Protein AF-A0A536XIM4-F1 (afdb_monomer_lite)

Secondary structure (DSSP, 8-state):
-HHHHHHHHHT--SPPPHHHHHHHHHHHHHHHHHHHHHHHHHHHHHHHHHTT-S----HHHHHHHHHHHHHHHHHHHHHHHHHSSSS---HHHHHHHHHHHHHHHHHHHHHHHHHHHH-HHHHHHHGGGGHHHHHHHHHHHHHHHHHHHHHHHHHHHHHHS--------TTHHHHHHHHHHHHHHHHTTSTT-EEEHHHHHHHHT--HHHHHHHHHHHHHTTSEEEE--SSSPEEEE-S-TTT-BSHHHHHHHT----TTTHHHHHHTTTTT-BHHHHH--

Sequence (281 aa):
TIDRTLNAIWRVRTPRPIAQRVLVYWAAVTLGPLLLGLSLSITSYAISASQGLVGSMPGGVSFLLDTLEFALLATGMAGLFHYVPNTHVRWRHALAGGLFVAVGFEVAKRVLGWYLRQVPTYAVVYGAFATVPIFLVWIYFGWVIVLLGAVIAAYAPSLQMRVVRRPDVPGSRFQLAIAILRALANARTRAGHGLSVEDVSQQLRTDPLQVEPILDALVAIDWVGRLDESGSARHVLLCDPASTKARPMLSLLLIDPTPASAIFWRRARFDEMTLREMIEE

pLDDT: mean 74.96, std 15.11, range [37.97, 94.62]

Foldseek 3Di:
DVVVVLCVLVVDPDDDDPVLVVVVVVCCVPVLVVVVVVVVVVVVVVVCVVVVNDPDDDVVVVVVVLVVVLVCQLVVQLCCLQPSDPDHQDSVLSSQLSNQLSVQLVVLVVVLVVVCVVPVPVCVVCPPNVVVVSSVVSVVSSVVSSSVSSSSSSCVLVVVLQADAPPPDACPLVVLLLLQLLVLVVCCPPPVQWAFLSRSCNVVSHHSVSSVVSLVLCVVVVQWDWDDDPHGITIHGPDDQVPAQCVSSCCVRHNNCDPVCVVVCVVVVSRVDTSCNSNPD

Radius of gyration: 27.78 Å; chains: 1; bounding box: 78×36×75 Å

Structure (mmCIF, N/CA/C/O backbone):
data_AF-A0A536XIM4-F1
#
_entry.id   AF-A0A536XIM4-F1
#
loop_
_atom_site.group_PDB
_atom_site.id
_atom_site.type_symbol
_atom_site.label_atom_id
_atom_site.label_alt_id
_atom_site.label_comp_id
_atom_site.label_asym_id
_atom_site.label_entity_id
_atom_site.label_seq_id
_atom_site.pdbx_PDB_ins_code
_atom_site.Cartn_x
_atom_site.Cartn_y
_atom_site.Cartn_z
_atom_site.occupancy
_atom_site.B_iso_or_equiv
_atom_site.auth_seq_id
_atom_site.auth_comp_id
_atom_site.auth_asym_id
_atom_site.auth_atom_id
_atom_site.pdbx_PDB_model_num
ATOM 1 N N . THR A 1 1 ? -1.415 16.916 -11.255 1.00 52.44 1 THR A N 1
ATOM 2 C CA . THR A 1 1 ? -2.399 15.970 -11.840 1.00 52.44 1 THR A CA 1
ATOM 3 C C . THR A 1 1 ? -1.931 14.519 -11.774 1.00 52.44 1 THR A C 1
ATOM 5 O O . THR A 1 1 ? -2.720 13.682 -11.367 1.00 52.44 1 THR A O 1
ATOM 8 N N . ILE A 1 2 ? -0.648 14.221 -12.020 1.00 45.25 2 ILE A N 1
ATOM 9 C CA . ILE A 1 2 ? -0.038 12.880 -11.845 1.00 45.25 2 ILE A CA 1
ATOM 10 C C . ILE A 1 2 ? -0.064 12.384 -10.382 1.00 45.25 2 ILE A C 1
ATOM 12 O O . ILE A 1 2 ? -0.347 11.215 -10.133 1.00 45.25 2 ILE A O 1
ATOM 16 N N . ASP A 1 3 ? 0.117 13.282 -9.404 1.00 37.97 3 ASP A N 1
ATOM 17 C CA . ASP A 1 3 ? 0.001 12.961 -7.969 1.00 37.97 3 ASP A CA 1
ATOM 18 C C . ASP A 1 3 ? -1.361 12.366 -7.574 1.00 37.97 3 ASP A C 1
ATOM 20 O O . ASP A 1 3 ? -1.423 11.505 -6.701 1.00 37.97 3 ASP A O 1
ATOM 24 N N . ARG A 1 4 ? -2.461 12.797 -8.212 1.00 44.50 4 ARG A N 1
ATOM 25 C CA . ARG A 1 4 ? -3.802 12.258 -7.927 1.00 44.50 4 ARG A CA 1
ATOM 26 C C . ARG A 1 4 ? -3.956 10.840 -8.461 1.00 44.50 4 ARG A C 1
ATOM 28 O O . ARG A 1 4 ? -4.526 10.011 -7.766 1.00 44.50 4 ARG A O 1
ATOM 35 N N . THR A 1 5 ? -3.419 10.553 -9.645 1.00 49.25 5 THR A N 1
ATOM 36 C CA . THR A 1 5 ? -3.459 9.211 -10.239 1.00 49.25 5 THR A CA 1
ATOM 37 C C . THR A 1 5 ? -2.612 8.235 -9.426 1.00 49.25 5 THR A C 1
ATOM 39 O O . THR A 1 5 ? -3.069 7.147 -9.103 1.00 49.25 5 THR A O 1
ATOM 42 N N . LEU A 1 6 ? -1.423 8.658 -8.990 1.00 45.22 6 LEU A N 1
ATOM 43 C CA . LEU A 1 6 ? -0.558 7.872 -8.107 1.00 45.22 6 LEU A CA 1
ATOM 44 C C . LEU A 1 6 ? -1.175 7.641 -6.721 1.00 45.22 6 LEU A C 1
ATOM 46 O O . LEU A 1 6 ? -1.144 6.518 -6.227 1.00 45.22 6 LEU A O 1
ATOM 50 N N . ASN A 1 7 ? -1.786 8.664 -6.114 1.00 43.38 7 ASN A N 1
ATOM 51 C CA . ASN A 1 7 ? -2.484 8.512 -4.833 1.00 43.38 7 ASN A CA 1
ATOM 52 C C . ASN A 1 7 ? -3.755 7.655 -4.954 1.00 43.38 7 ASN A C 1
ATOM 54 O O . ASN A 1 7 ? -4.086 6.936 -4.018 1.00 43.38 7 ASN A O 1
ATOM 58 N N . ALA A 1 8 ? -4.444 7.682 -6.098 1.00 51.47 8 ALA A N 1
ATOM 59 C CA . ALA A 1 8 ? -5.590 6.815 -6.368 1.00 51.47 8 ALA A CA 1
ATOM 60 C C . ALA A 1 8 ? -5.177 5.346 -6.566 1.00 51.47 8 ALA A C 1
ATOM 62 O O . ALA A 1 8 ? -5.865 4.456 -6.075 1.00 51.47 8 ALA A O 1
ATOM 63 N N . ILE A 1 9 ? -4.038 5.095 -7.225 1.00 53.25 9 ILE A N 1
ATOM 64 C CA . ILE A 1 9 ? -3.462 3.749 -7.391 1.00 53.25 9 ILE A CA 1
ATOM 65 C C . ILE A 1 9 ? -3.038 3.159 -6.036 1.00 53.25 9 ILE A C 1
ATOM 67 O O . ILE A 1 9 ? -3.195 1.959 -5.822 1.00 53.25 9 ILE A O 1
ATOM 71 N N . TRP A 1 10 ? -2.543 4.005 -5.126 1.00 49.56 10 TRP A N 1
ATOM 72 C CA . TRP A 1 10 ? -2.018 3.606 -3.814 1.00 49.56 10 TRP A CA 1
ATOM 73 C C . TRP A 1 10 ? -3.018 3.736 -2.650 1.00 49.56 10 TRP A C 1
ATOM 75 O O . TRP A 1 10 ? -2.701 3.314 -1.547 1.00 49.56 10 TRP A O 1
ATOM 85 N N . ARG A 1 11 ? -4.217 4.298 -2.870 1.00 49.41 11 ARG A N 1
ATOM 86 C CA . ARG A 1 11 ? -5.312 4.423 -1.877 1.00 49.41 11 ARG A CA 1
ATOM 87 C C . ARG A 1 11 ? -4.912 4.991 -0.494 1.00 49.41 11 ARG A C 1
ATOM 89 O O . ARG A 1 11 ? -5.553 4.674 0.500 1.00 49.41 11 ARG A O 1
ATOM 96 N N . VAL A 1 12 ? -3.927 5.890 -0.409 1.00 43.06 12 VAL A N 1
ATOM 97 C CA . VAL A 1 12 ? -3.495 6.490 0.876 1.00 43.06 12 VAL A CA 1
ATOM 98 C C . VAL A 1 12 ? -4.267 7.785 1.183 1.00 43.06 12 VAL A C 1
ATOM 100 O O . VAL A 1 12 ? -4.363 8.670 0.331 1.00 43.06 12 VAL A O 1
ATOM 103 N N . ARG A 1 13 ? -4.802 7.907 2.411 1.00 43.22 13 ARG A N 1
ATOM 104 C CA . ARG A 1 13 ? -5.554 9.077 2.923 1.00 43.22 13 ARG A CA 1
ATOM 105 C C . ARG A 1 13 ? -4.713 10.128 3.672 1.00 43.22 13 ARG A C 1
ATOM 107 O O . ARG A 1 13 ? -5.266 11.153 4.057 1.00 43.22 13 ARG A O 1
ATOM 114 N N . THR A 1 14 ? -3.402 9.950 3.836 1.00 41.09 14 THR A N 1
ATOM 115 C CA . THR A 1 14 ? -2.519 10.920 4.520 1.00 41.09 14 THR A CA 1
ATOM 116 C C . THR A 1 14 ? -1.503 11.587 3.569 1.00 41.09 14 THR A C 1
ATOM 118 O O . THR A 1 14 ? -0.982 10.927 2.664 1.00 41.09 14 THR A O 1
ATOM 121 N N . PRO A 1 15 ? -1.215 12.904 3.705 1.00 38.94 15 PRO A N 1
ATOM 122 C CA . PRO A 1 15 ? -0.300 13.624 2.813 1.00 38.94 15 PRO A CA 1
ATOM 123 C C . PRO A 1 15 ? 1.168 13.237 3.063 1.00 38.94 15 PRO A C 1
ATOM 125 O O . PRO A 1 15 ? 1.581 13.023 4.198 1.00 38.94 15 PRO A O 1
ATOM 128 N N . ARG A 1 16 ? 1.964 13.168 1.989 1.00 48.25 16 ARG A N 1
ATOM 129 C CA . ARG A 1 16 ? 3.359 12.682 1.984 1.00 48.25 16 ARG A CA 1
ATOM 130 C C . ARG A 1 16 ? 4.358 13.642 2.666 1.00 48.25 16 ARG A C 1
ATOM 132 O O . ARG A 1 16 ? 4.223 14.852 2.477 1.00 48.25 16 ARG A O 1
ATOM 139 N N . PRO A 1 17 ? 5.439 13.142 3.305 1.00 44.94 17 PRO A N 1
ATOM 140 C CA . PRO A 1 17 ? 6.598 13.955 3.673 1.00 44.94 17 PRO A CA 1
ATOM 141 C C . PRO A 1 17 ? 7.433 14.338 2.435 1.00 44.94 17 PRO A C 1
ATOM 143 O O . PRO A 1 17 ? 7.696 13.532 1.540 1.00 44.94 17 PRO A O 1
ATOM 146 N N . ILE A 1 18 ? 7.861 15.601 2.390 1.00 46.06 18 ILE A N 1
ATOM 147 C CA . ILE A 1 18 ? 8.492 16.279 1.241 1.00 46.06 18 ILE A CA 1
ATOM 148 C C . ILE A 1 18 ? 9.755 15.552 0.736 1.00 46.06 18 ILE A C 1
ATOM 150 O O . ILE A 1 18 ? 9.996 15.512 -0.471 1.00 46.06 18 ILE A O 1
ATOM 154 N N . ALA A 1 19 ? 10.502 14.893 1.628 1.00 42.00 19 ALA A N 1
ATOM 155 C CA . ALA A 1 19 ? 11.730 14.157 1.311 1.00 42.00 19 ALA A CA 1
ATOM 156 C C . ALA A 1 19 ? 11.540 13.066 0.235 1.00 42.00 19 ALA A C 1
ATOM 158 O O . ALA A 1 19 ? 12.419 12.845 -0.593 1.00 42.00 19 ALA A O 1
ATOM 159 N N . GLN A 1 20 ? 10.365 12.433 0.186 1.00 49.78 20 GLN A N 1
ATOM 160 C CA . GLN A 1 20 ? 10.054 11.338 -0.739 1.00 49.78 20 GLN A CA 1
ATOM 161 C C . GLN A 1 20 ? 9.779 11.841 -2.169 1.00 49.78 20 GLN A C 1
ATOM 163 O O . GLN A 1 20 ? 10.166 11.209 -3.150 1.00 49.78 20 GLN A O 1
ATOM 168 N N . ARG A 1 21 ? 9.145 13.018 -2.297 1.00 55.81 21 ARG A N 1
ATOM 169 C CA . ARG A 1 21 ? 9.006 13.724 -3.584 1.00 55.81 21 ARG A CA 1
ATOM 170 C C . ARG A 1 21 ? 10.355 14.228 -4.075 1.00 55.81 21 ARG A C 1
ATOM 172 O O . ARG A 1 21 ? 10.633 14.117 -5.265 1.00 55.81 21 ARG A O 1
ATOM 179 N N . VAL A 1 22 ? 11.178 14.735 -3.155 1.00 51.97 22 VAL A N 1
ATOM 180 C CA . VAL A 1 22 ? 12.536 15.191 -3.455 1.00 51.97 22 VAL A CA 1
ATOM 181 C C . VAL A 1 22 ? 13.374 14.037 -3.977 1.00 51.97 22 VAL A C 1
ATOM 183 O O . VAL A 1 22 ? 13.979 14.228 -5.014 1.00 51.97 22 VAL A O 1
ATOM 186 N N . LEU A 1 23 ? 13.343 12.843 -3.376 1.00 58.72 23 LEU A N 1
ATOM 187 C CA . LEU A 1 23 ? 14.153 11.700 -3.820 1.00 58.72 23 LEU A CA 1
ATOM 188 C C . LEU A 1 23 ? 13.803 11.218 -5.239 1.00 58.72 23 LEU A C 1
ATOM 190 O O . LEU A 1 23 ? 14.699 10.925 -6.023 1.00 58.72 23 LEU A O 1
ATOM 194 N N . VAL A 1 24 ? 12.514 11.182 -5.597 1.00 57.06 24 VAL A N 1
ATOM 195 C CA . VAL A 1 24 ? 12.064 10.821 -6.956 1.00 57.06 24 VAL A CA 1
ATOM 196 C C . VAL A 1 24 ? 12.471 11.893 -7.971 1.00 57.06 24 VAL A C 1
ATOM 198 O O . VAL A 1 24 ? 12.946 11.561 -9.056 1.00 57.06 24 VAL A O 1
ATOM 201 N N . TYR A 1 25 ? 12.345 13.174 -7.610 1.00 57.53 25 TYR A N 1
ATOM 202 C CA . TYR A 1 25 ? 12.838 14.279 -8.438 1.00 57.53 25 TYR A CA 1
ATOM 203 C C . TYR A 1 25 ? 14.368 14.290 -8.538 1.00 57.53 25 TYR A C 1
ATOM 205 O O . TYR A 1 25 ? 14.910 14.559 -9.603 1.00 57.53 25 TYR A O 1
ATOM 213 N N . TRP A 1 26 ? 15.072 13.950 -7.461 1.00 54.72 26 TRP A N 1
ATOM 214 C CA . TRP A 1 26 ? 16.528 13.867 -7.413 1.00 54.72 26 TRP A CA 1
ATOM 215 C C . TRP A 1 26 ? 17.039 12.719 -8.267 1.00 54.72 26 TRP A C 1
ATOM 217 O O . TRP A 1 26 ? 17.957 12.921 -9.051 1.00 54.72 26 TRP A O 1
ATOM 227 N N . ALA A 1 27 ? 16.414 11.544 -8.179 1.00 61.59 27 ALA A N 1
ATOM 228 C CA . ALA A 1 27 ? 16.695 10.419 -9.058 1.00 61.59 27 ALA A CA 1
ATOM 229 C C . ALA A 1 27 ? 16.442 10.807 -10.521 1.00 61.59 27 ALA A C 1
ATOM 231 O O . ALA A 1 27 ? 17.299 10.577 -11.360 1.00 61.59 27 ALA A O 1
ATOM 232 N N . ALA A 1 28 ? 15.340 11.489 -10.839 1.00 59.28 28 ALA A N 1
ATOM 233 C CA . ALA A 1 28 ? 15.077 11.962 -12.200 1.00 59.28 28 ALA A CA 1
ATOM 234 C C . ALA A 1 28 ? 16.162 12.926 -12.722 1.00 59.28 28 ALA A C 1
ATOM 236 O O . ALA A 1 28 ? 16.597 12.816 -13.867 1.00 59.28 28 ALA A O 1
ATOM 237 N N . VAL A 1 29 ? 16.614 13.849 -11.869 1.00 62.81 29 VAL A N 1
ATOM 238 C CA . VAL A 1 29 ? 17.629 14.862 -12.193 1.00 62.81 29 VAL A CA 1
ATOM 239 C C . VAL A 1 29 ? 19.045 14.277 -12.241 1.00 62.81 29 VAL A C 1
ATOM 241 O O . VAL A 1 29 ? 19.876 14.800 -12.972 1.00 62.81 29 VAL A O 1
ATOM 244 N N . THR A 1 30 ? 19.331 13.191 -11.518 1.00 63.44 30 THR A N 1
ATOM 245 C CA . THR A 1 30 ? 20.675 12.584 -11.454 1.00 63.44 30 THR A CA 1
ATOM 246 C C . THR A 1 30 ? 20.812 11.349 -12.338 1.00 63.44 30 THR A C 1
ATOM 248 O O . THR A 1 30 ? 21.717 11.303 -13.167 1.00 63.44 30 THR A O 1
ATOM 251 N N . LEU A 1 31 ? 19.902 10.374 -12.249 1.00 59.19 31 LEU A N 1
ATOM 252 C CA . LEU A 1 31 ? 19.915 9.199 -13.126 1.00 59.19 31 LEU A CA 1
ATOM 253 C C . LEU A 1 31 ? 19.630 9.565 -14.581 1.00 59.19 31 LEU A C 1
ATOM 255 O O . LEU A 1 31 ? 20.170 8.909 -15.462 1.00 59.19 31 LEU A O 1
ATOM 259 N N . GLY A 1 32 ? 18.821 10.592 -14.858 1.00 63.62 32 GLY A N 1
ATOM 260 C CA . GLY A 1 32 ? 18.496 10.997 -16.229 1.00 63.62 32 GLY A CA 1
ATOM 261 C C . GLY A 1 32 ? 19.738 11.366 -17.056 1.00 63.62 32 GLY A C 1
ATOM 262 O O . GLY A 1 32 ? 19.998 10.717 -18.071 1.00 63.62 32 GLY A O 1
ATOM 263 N N . PRO A 1 33 ? 20.544 12.355 -16.625 1.00 60.72 33 PRO A N 1
ATOM 264 C CA . PRO A 1 33 ? 21.802 12.710 -17.281 1.00 60.72 33 PRO A CA 1
ATOM 265 C C . PRO A 1 33 ? 22.847 11.592 -17.247 1.00 60.72 33 PRO A C 1
ATOM 267 O O . PRO A 1 33 ? 23.608 11.443 -18.198 1.00 60.72 33 PRO A O 1
ATOM 270 N N . LEU A 1 34 ? 22.881 10.790 -16.181 1.00 64.06 34 LEU A N 1
ATOM 271 C CA . LEU A 1 34 ? 23.876 9.730 -16.013 1.00 64.06 34 LEU A CA 1
ATOM 272 C C . LEU A 1 34 ? 23.597 8.538 -16.942 1.00 64.06 34 LEU A C 1
ATOM 274 O O . LEU A 1 34 ? 24.512 8.048 -17.597 1.00 64.06 34 LEU A O 1
ATOM 278 N N . LEU A 1 35 ? 22.328 8.146 -17.099 1.00 60.81 35 LEU A N 1
ATOM 279 C CA . LEU A 1 35 ? 21.885 7.161 -18.092 1.00 60.81 35 LEU A CA 1
ATOM 280 C C . LEU A 1 35 ? 22.044 7.681 -19.521 1.00 60.81 35 LEU A C 1
ATOM 282 O O . LEU A 1 35 ? 22.451 6.926 -20.401 1.00 60.81 35 LEU A O 1
ATOM 286 N N . LEU A 1 36 ? 21.766 8.965 -19.760 1.00 57.31 36 LEU A N 1
ATOM 287 C CA . LEU A 1 36 ? 22.053 9.608 -21.042 1.00 57.31 36 LEU A CA 1
ATOM 288 C C . LEU A 1 36 ? 23.541 9.531 -21.380 1.00 57.31 36 LEU A C 1
ATOM 290 O O . LEU A 1 36 ? 23.888 9.075 -22.468 1.00 57.31 36 LEU A O 1
ATOM 294 N N . GLY A 1 37 ? 24.402 9.928 -20.442 1.00 67.12 37 GLY A N 1
ATOM 295 C CA . GLY A 1 37 ? 25.853 9.874 -20.585 1.00 67.12 37 GLY A CA 1
ATOM 296 C C . GLY A 1 37 ? 26.350 8.456 -20.846 1.00 67.12 37 GLY A C 1
ATOM 297 O O . GLY A 1 37 ? 27.157 8.253 -21.754 1.00 67.12 37 GLY A O 1
ATOM 298 N N . LEU A 1 38 ? 25.808 7.461 -20.135 1.00 66.31 38 LEU A N 1
ATOM 299 C CA . LEU A 1 38 ? 26.111 6.051 -20.385 1.00 66.31 38 LEU A CA 1
ATOM 300 C C . LEU A 1 38 ? 25.660 5.618 -21.783 1.00 66.31 38 LEU A C 1
ATOM 302 O O . LEU A 1 38 ? 26.440 5.021 -22.517 1.00 66.31 38 LEU A O 1
ATOM 306 N N . SER A 1 39 ? 24.431 5.954 -22.183 1.00 52.59 39 SER A N 1
ATOM 307 C CA . SER A 1 39 ? 23.886 5.559 -23.487 1.00 52.59 39 SER A CA 1
ATOM 308 C C . SER A 1 39 ? 24.670 6.173 -24.646 1.00 52.59 39 SER A C 1
ATOM 310 O O . SER A 1 39 ? 24.949 5.489 -25.630 1.00 52.59 39 SER A O 1
ATOM 312 N N . LEU A 1 40 ? 25.089 7.436 -24.513 1.00 60.53 40 LEU A N 1
ATOM 313 C CA . LEU A 1 40 ? 25.918 8.127 -25.494 1.00 60.53 40 LEU A CA 1
ATOM 314 C C . LEU A 1 40 ? 27.321 7.527 -25.532 1.00 60.53 40 LEU A C 1
ATOM 316 O O . LEU A 1 40 ? 27.861 7.340 -26.616 1.00 60.53 40 LEU A O 1
ATOM 320 N N . SER A 1 41 ? 27.881 7.156 -24.380 1.00 66.88 41 SER A N 1
ATOM 321 C CA . SER A 1 41 ? 29.186 6.490 -24.305 1.00 66.88 41 SER A CA 1
ATOM 322 C C . SER A 1 41 ? 29.148 5.112 -24.964 1.00 66.88 41 SER A C 1
ATOM 324 O O . SER A 1 41 ? 30.006 4.809 -25.786 1.00 66.88 41 SER A O 1
ATOM 326 N N . ILE A 1 42 ? 28.115 4.310 -24.688 1.00 62.91 42 ILE A N 1
ATOM 327 C CA . ILE A 1 42 ? 27.903 2.995 -25.307 1.00 62.91 42 ILE A CA 1
ATOM 328 C C . ILE A 1 42 ? 27.677 3.140 -26.813 1.00 62.91 42 ILE A C 1
ATOM 330 O O . ILE A 1 42 ? 28.263 2.401 -27.594 1.00 62.91 42 ILE A O 1
ATOM 334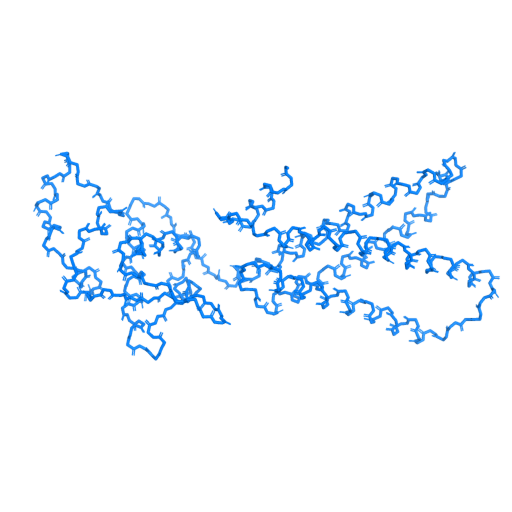 N N . THR A 1 43 ? 26.869 4.112 -27.240 1.00 58.88 43 THR A N 1
ATOM 335 C CA . THR A 1 43 ? 26.603 4.363 -28.665 1.00 58.88 43 THR A CA 1
ATOM 336 C C . THR A 1 43 ? 27.870 4.823 -29.387 1.00 58.88 43 THR A C 1
ATOM 338 O O . THR A 1 43 ? 28.185 4.316 -30.460 1.00 58.88 43 THR A O 1
ATOM 341 N N . SER A 1 44 ? 28.643 5.723 -28.778 1.00 60.81 44 SER A N 1
ATOM 342 C CA . SER A 1 44 ? 29.920 6.206 -29.313 1.00 60.81 44 SER A CA 1
ATOM 343 C C . SER A 1 44 ? 30.971 5.089 -29.382 1.00 60.81 44 SER A C 1
ATOM 345 O O . SER A 1 44 ? 31.702 4.971 -30.368 1.00 60.81 44 SER A O 1
ATOM 347 N N . TYR A 1 45 ? 30.989 4.199 -28.385 1.00 63.12 45 TYR A N 1
ATOM 348 C CA . TYR A 1 45 ? 31.841 3.011 -28.370 1.00 63.12 45 TYR A CA 1
ATOM 349 C C . TYR A 1 45 ? 31.413 1.985 -29.423 1.00 63.12 45 TYR A C 1
ATOM 351 O O . TYR A 1 45 ? 32.257 1.473 -30.147 1.00 63.12 45 TYR A O 1
ATOM 359 N N . ALA A 1 46 ? 30.114 1.725 -29.578 1.00 56.78 46 ALA A N 1
ATOM 360 C CA . ALA A 1 46 ? 29.580 0.819 -30.594 1.00 56.78 46 ALA A CA 1
ATOM 361 C C . ALA A 1 46 ? 29.877 1.311 -32.019 1.00 56.78 46 ALA A C 1
ATOM 363 O O . ALA A 1 46 ? 30.209 0.510 -32.895 1.00 56.78 46 ALA A O 1
ATOM 364 N N . ILE A 1 47 ? 29.809 2.627 -32.246 1.00 57.44 47 ILE A N 1
ATOM 365 C CA . ILE A 1 47 ? 30.203 3.257 -33.511 1.00 57.44 47 ILE A CA 1
ATOM 366 C C . ILE A 1 47 ? 31.720 3.136 -33.719 1.00 57.44 47 ILE A C 1
ATOM 368 O O . ILE A 1 47 ? 32.146 2.706 -34.788 1.00 57.44 47 ILE A O 1
ATOM 372 N N . SER A 1 48 ? 32.534 3.417 -32.696 1.00 58.53 48 SER A N 1
ATOM 373 C CA . SER A 1 48 ? 34.003 3.310 -32.775 1.00 58.53 48 SER A CA 1
ATOM 374 C C . SER A 1 48 ? 34.492 1.868 -32.970 1.00 58.53 48 SER A C 1
ATOM 376 O O . SER A 1 48 ? 35.430 1.626 -33.727 1.00 58.53 48 SER A O 1
ATOM 378 N N . ALA A 1 49 ? 33.833 0.895 -32.340 1.00 54.00 49 ALA A N 1
ATOM 379 C CA . ALA A 1 49 ? 34.096 -0.531 -32.511 1.00 54.00 49 ALA A CA 1
ATOM 380 C C . ALA A 1 49 ? 33.672 -1.019 -33.906 1.00 54.00 49 ALA A C 1
ATOM 382 O O . ALA A 1 49 ? 34.398 -1.785 -34.534 1.00 54.00 49 ALA A O 1
ATOM 383 N N . SER A 1 50 ? 32.547 -0.521 -34.436 1.00 49.59 50 SER A N 1
ATOM 384 C CA . SER A 1 50 ? 32.105 -0.814 -35.812 1.00 49.59 50 SER A CA 1
ATOM 385 C C . SER A 1 50 ? 33.024 -0.199 -36.874 1.00 49.59 50 SER A C 1
ATOM 387 O O . SER A 1 50 ? 33.105 -0.711 -37.985 1.00 49.59 50 SER A O 1
ATOM 389 N N . GLN A 1 51 ? 33.738 0.878 -36.534 1.00 51.97 51 GLN A N 1
ATOM 390 C CA . GLN A 1 51 ? 34.761 1.503 -37.379 1.00 51.97 51 GLN A CA 1
ATOM 391 C C . GLN A 1 51 ? 36.168 0.901 -37.179 1.00 51.97 51 GLN A C 1
ATOM 393 O O . GLN A 1 51 ? 37.123 1.377 -37.787 1.00 51.97 51 GLN A O 1
ATOM 398 N N . GLY A 1 52 ? 36.317 -0.138 -36.344 1.00 54.75 52 GLY A N 1
ATOM 399 C CA . GLY A 1 52 ? 37.594 -0.825 -36.107 1.00 54.75 52 GLY A CA 1
ATOM 400 C C . GLY A 1 52 ? 38.624 -0.028 -35.293 1.00 54.75 52 GLY A C 1
ATOM 401 O O . GLY A 1 52 ? 39.783 -0.427 -35.228 1.00 54.75 52 GLY A O 1
ATOM 402 N N . LEU A 1 53 ? 38.221 1.086 -34.668 1.00 54.94 53 LEU A N 1
ATOM 403 C CA . LEU A 1 53 ? 39.102 2.009 -33.935 1.00 54.94 53 LEU A CA 1
ATOM 404 C C . LEU A 1 53 ? 39.359 1.597 -32.475 1.00 54.94 53 LEU A C 1
ATOM 406 O O . LEU A 1 53 ? 40.272 2.128 -31.847 1.00 54.94 53 LEU A O 1
ATOM 410 N N . VAL A 1 54 ? 38.590 0.649 -31.928 1.00 51.50 54 VAL A N 1
ATOM 411 C CA . VAL A 1 54 ? 38.800 0.108 -30.577 1.00 51.50 54 VAL A CA 1
ATOM 412 C C . VAL A 1 54 ? 38.866 -1.414 -30.646 1.00 51.50 54 VAL A C 1
ATOM 414 O O . VAL A 1 54 ? 37.928 -2.057 -31.113 1.00 51.50 54 VAL A O 1
ATOM 417 N N . GLY A 1 55 ? 39.991 -1.982 -30.199 1.00 51.62 55 GLY A N 1
ATOM 418 C CA . GLY A 1 55 ? 40.219 -3.425 -30.165 1.00 51.62 55 GLY A CA 1
ATOM 419 C C . GLY A 1 55 ? 39.073 -4.153 -29.464 1.00 51.62 55 GLY A C 1
ATOM 420 O O . GLY A 1 55 ? 38.662 -3.771 -28.369 1.00 51.62 55 GLY A O 1
ATOM 421 N N . SER A 1 56 ? 38.548 -5.183 -30.125 1.00 53.41 56 SER A N 1
ATOM 422 C CA . SER A 1 56 ? 37.427 -6.004 -29.671 1.00 53.41 56 SER A CA 1
ATOM 423 C C . SER A 1 56 ? 37.608 -6.448 -28.217 1.00 53.41 56 SER A C 1
ATOM 425 O O . SER A 1 56 ? 38.498 -7.246 -27.914 1.00 53.41 56 SER A O 1
ATOM 427 N N . MET A 1 57 ? 36.752 -5.956 -27.321 1.00 52.00 57 MET A N 1
ATOM 428 C CA . MET A 1 57 ? 36.642 -6.488 -25.964 1.00 52.00 57 MET A CA 1
ATOM 429 C C . MET A 1 57 ? 36.308 -7.990 -26.044 1.00 52.00 57 MET A C 1
ATOM 431 O O . MET A 1 57 ? 35.433 -8.367 -26.829 1.00 52.00 57 MET A O 1
ATOM 435 N N . PRO A 1 58 ? 36.962 -8.868 -25.257 1.00 63.38 58 PRO A N 1
ATOM 436 C CA . PRO A 1 58 ? 36.602 -10.281 -25.213 1.00 63.38 58 PRO A CA 1
ATOM 437 C C . PRO A 1 58 ? 35.124 -10.405 -24.826 1.00 63.38 58 PRO A C 1
ATOM 439 O O . PRO A 1 58 ? 34.713 -9.833 -23.817 1.00 63.38 58 PRO A O 1
ATOM 442 N N . GLY A 1 59 ? 34.321 -11.145 -25.598 1.00 59.78 59 GLY A N 1
ATOM 443 C CA . GLY A 1 59 ? 32.858 -11.207 -25.429 1.00 59.78 59 GLY A CA 1
ATOM 444 C C . GLY A 1 59 ? 32.373 -11.557 -24.011 1.00 59.78 59 GLY A C 1
ATOM 445 O O . GLY A 1 59 ? 31.271 -11.173 -23.629 1.00 59.78 59 GLY A O 1
ATOM 446 N N . GLY A 1 60 ? 33.213 -12.203 -23.192 1.00 66.81 60 GLY A N 1
ATOM 447 C CA . GLY A 1 60 ? 32.927 -12.471 -21.778 1.00 66.81 60 GLY A CA 1
ATOM 448 C C . GLY A 1 60 ? 32.857 -11.221 -20.889 1.00 66.81 60 GLY A C 1
ATOM 449 O O . GLY A 1 60 ? 32.068 -11.197 -19.949 1.00 66.81 60 GLY A O 1
ATOM 450 N N . VAL A 1 61 ? 33.624 -10.166 -21.192 1.00 68.38 61 VAL A N 1
ATOM 451 C CA . VAL A 1 61 ? 33.619 -8.912 -20.415 1.00 68.38 61 VAL A CA 1
ATOM 452 C C . VAL A 1 61 ? 32.335 -8.122 -20.670 1.00 68.38 61 VAL A C 1
ATOM 454 O O . VAL A 1 61 ? 31.735 -7.626 -19.722 1.00 68.38 61 VAL A O 1
ATOM 457 N N . SER A 1 62 ? 31.864 -8.069 -21.921 1.00 67.25 62 SER A N 1
ATOM 458 C CA . SER A 1 62 ? 30.586 -7.420 -22.262 1.00 67.25 62 SER A CA 1
ATOM 459 C C . SER A 1 62 ? 29.413 -8.099 -21.558 1.00 67.25 62 SER A C 1
ATOM 461 O O . SER A 1 62 ? 28.613 -7.432 -20.915 1.00 67.25 62 SER A O 1
ATOM 463 N N . PHE A 1 63 ? 29.354 -9.434 -21.598 1.00 70.50 63 PHE A N 1
ATOM 464 C CA . PHE A 1 63 ? 28.293 -10.194 -20.936 1.00 70.50 63 PHE A CA 1
ATOM 465 C C . PHE A 1 63 ? 28.283 -9.998 -19.409 1.00 70.50 63 PHE A C 1
ATOM 467 O O . PHE A 1 63 ? 27.219 -9.889 -18.796 1.00 70.50 63 PHE A O 1
ATOM 474 N N . LEU A 1 64 ? 29.467 -9.927 -18.789 1.00 71.94 64 LEU A N 1
ATOM 475 C CA . LEU A 1 64 ? 29.616 -9.623 -17.363 1.00 71.94 64 LEU A CA 1
ATOM 476 C C . LEU A 1 64 ? 29.084 -8.230 -17.016 1.00 71.94 64 LEU A C 1
ATOM 478 O O . LEU A 1 64 ? 28.364 -8.089 -16.028 1.00 71.94 64 LEU A O 1
ATOM 482 N N . LEU A 1 65 ? 29.414 -7.221 -17.824 1.00 73.19 65 LEU A N 1
ATOM 483 C CA . LEU A 1 65 ? 28.951 -5.848 -17.621 1.00 73.19 65 LEU A CA 1
ATOM 484 C C . LEU A 1 65 ? 27.433 -5.725 -17.803 1.00 73.19 65 LEU A C 1
ATOM 486 O O . LEU A 1 65 ? 26.783 -5.129 -16.948 1.00 73.19 65 LEU A O 1
ATOM 490 N N . ASP A 1 66 ? 26.861 -6.359 -18.829 1.00 74.06 66 ASP A N 1
ATOM 491 C CA . ASP A 1 66 ? 25.411 -6.362 -19.071 1.00 74.06 66 ASP A CA 1
ATOM 492 C C . ASP A 1 66 ? 24.648 -7.036 -17.918 1.00 74.06 66 ASP A C 1
ATOM 494 O O . ASP A 1 66 ? 23.627 -6.537 -17.437 1.00 74.06 66 ASP A O 1
ATOM 498 N N . THR A 1 67 ? 25.172 -8.163 -17.426 1.00 77.56 67 THR A N 1
ATOM 499 C CA . THR A 1 67 ? 24.590 -8.885 -16.285 1.00 77.56 67 THR A CA 1
ATOM 500 C C . THR A 1 67 ? 24.665 -8.049 -15.007 1.00 77.56 67 THR A C 1
ATOM 502 O O . THR A 1 67 ? 23.709 -8.012 -14.228 1.00 77.56 67 THR A O 1
ATOM 505 N N . LEU A 1 68 ? 25.789 -7.362 -14.787 1.00 76.25 68 LEU A N 1
ATOM 506 C CA . LEU A 1 68 ? 25.989 -6.495 -13.633 1.00 76.25 68 LEU A CA 1
ATOM 507 C C . LEU A 1 68 ? 25.068 -5.269 -13.679 1.00 76.25 68 LEU A C 1
ATOM 509 O O . LEU A 1 68 ? 24.452 -4.948 -12.665 1.00 76.25 68 LEU A O 1
ATOM 513 N N . GLU A 1 69 ? 24.924 -4.622 -14.839 1.00 78.25 69 GLU A N 1
ATOM 514 C CA . GLU A 1 69 ? 23.988 -3.509 -15.049 1.00 78.25 69 GLU A CA 1
ATOM 515 C C . GLU A 1 69 ? 22.550 -3.944 -14.740 1.00 78.25 69 GLU A C 1
ATOM 517 O O . GLU A 1 69 ? 21.848 -3.284 -13.970 1.00 78.25 69 GLU A O 1
ATOM 522 N N . PHE A 1 70 ? 22.127 -5.092 -15.279 1.00 82.69 70 PHE A N 1
ATOM 523 C CA . PHE A 1 70 ? 20.802 -5.649 -15.021 1.00 82.69 70 PHE A CA 1
ATOM 524 C C . PHE A 1 70 ? 20.579 -5.926 -13.529 1.00 82.69 70 PHE A C 1
ATOM 526 O O . PHE A 1 70 ? 19.540 -5.557 -12.976 1.00 82.69 70 PHE A O 1
ATOM 533 N N . ALA A 1 71 ? 21.557 -6.543 -12.859 1.00 80.25 71 ALA A N 1
ATOM 534 C CA . ALA A 1 71 ? 21.479 -6.846 -11.435 1.00 80.25 71 ALA A CA 1
ATOM 535 C C . ALA A 1 71 ? 21.418 -5.570 -10.577 1.00 80.25 71 ALA A C 1
ATOM 537 O O . ALA A 1 71 ? 20.600 -5.486 -9.657 1.00 80.25 71 ALA A O 1
ATOM 538 N N . LEU A 1 72 ? 22.234 -4.559 -10.894 1.00 78.31 72 LEU A N 1
ATOM 539 C CA . LEU A 1 72 ? 22.234 -3.253 -10.227 1.00 78.31 72 LEU A CA 1
ATOM 540 C C . LEU A 1 72 ? 20.893 -2.540 -10.383 1.00 78.31 72 LEU A C 1
ATOM 542 O O . LEU A 1 72 ? 20.349 -2.031 -9.406 1.00 78.31 72 LEU A O 1
ATOM 546 N N . LEU A 1 73 ? 20.328 -2.536 -11.589 1.00 78.50 73 LEU A N 1
ATOM 547 C CA . LEU A 1 73 ? 19.043 -1.898 -11.847 1.00 78.50 73 LEU A CA 1
ATOM 548 C C . LEU A 1 73 ? 17.902 -2.642 -11.134 1.00 78.50 73 LEU A C 1
ATOM 550 O O . LEU A 1 73 ? 17.089 -2.007 -10.461 1.00 78.50 73 LEU A O 1
ATOM 554 N N . ALA A 1 74 ? 17.873 -3.977 -11.195 1.00 83.06 74 ALA A N 1
ATOM 555 C CA . ALA A 1 74 ? 16.862 -4.784 -10.512 1.00 83.06 74 ALA A CA 1
ATOM 556 C C . ALA A 1 74 ? 16.902 -4.595 -8.986 1.00 83.06 74 ALA A C 1
ATOM 558 O O . ALA A 1 74 ? 15.865 -4.368 -8.358 1.00 83.06 74 ALA A O 1
ATOM 559 N N . THR A 1 75 ? 18.094 -4.663 -8.385 1.00 79.38 75 THR A N 1
ATOM 560 C CA . THR A 1 75 ? 18.280 -4.510 -6.932 1.00 79.38 75 THR A CA 1
ATOM 561 C C . THR A 1 75 ? 18.092 -3.070 -6.468 1.00 79.38 75 THR A C 1
ATOM 563 O O . THR A 1 75 ? 17.458 -2.852 -5.438 1.00 79.38 75 THR A O 1
ATOM 566 N N . GLY A 1 76 ? 18.548 -2.082 -7.240 1.00 78.44 76 GLY A N 1
ATOM 567 C CA . GLY A 1 76 ? 18.328 -0.661 -6.971 1.00 78.44 76 GLY A CA 1
ATOM 568 C C . GLY A 1 76 ? 16.844 -0.295 -6.987 1.00 78.44 76 GLY A C 1
ATOM 569 O O . GLY A 1 76 ? 16.358 0.353 -6.061 1.00 78.44 76 GLY A O 1
ATOM 570 N N . MET A 1 77 ? 16.092 -0.781 -7.980 1.00 82.69 77 MET A N 1
ATOM 571 C CA . MET A 1 77 ? 14.641 -0.579 -8.039 1.00 82.69 77 MET A CA 1
ATOM 572 C C . MET A 1 77 ? 13.898 -1.346 -6.946 1.00 82.69 77 MET A C 1
ATOM 574 O O . MET A 1 77 ? 12.953 -0.812 -6.371 1.00 82.69 77 MET A O 1
ATOM 578 N N . ALA A 1 78 ? 14.339 -2.558 -6.601 1.00 80.75 78 ALA A N 1
ATOM 579 C CA . ALA A 1 78 ? 13.794 -3.282 -5.456 1.00 80.75 78 ALA A CA 1
ATOM 580 C C . ALA A 1 78 ? 14.031 -2.517 -4.143 1.00 80.75 78 ALA A C 1
ATOM 582 O O . ALA A 1 78 ? 13.106 -2.353 -3.354 1.00 80.75 78 ALA A O 1
ATOM 583 N N . GLY A 1 79 ? 15.234 -1.978 -3.934 1.00 74.94 79 GLY A N 1
ATOM 584 C CA . GLY A 1 79 ? 15.542 -1.114 -2.795 1.00 74.94 79 GLY A CA 1
ATOM 585 C C . GLY A 1 79 ? 14.655 0.130 -2.772 1.00 74.94 79 GLY A C 1
ATOM 586 O O . GLY A 1 79 ? 14.073 0.446 -1.737 1.00 74.94 79 GLY A O 1
ATOM 587 N N . LEU A 1 80 ? 14.461 0.782 -3.922 1.00 76.62 80 LEU A N 1
ATOM 588 C CA . LEU A 1 80 ? 13.542 1.912 -4.055 1.00 76.62 80 LEU A CA 1
ATOM 589 C C . LEU A 1 80 ? 12.119 1.518 -3.630 1.00 76.62 80 LEU A C 1
ATOM 591 O O . LEU A 1 80 ? 11.506 2.205 -2.824 1.00 76.62 80 LEU A O 1
ATOM 595 N N . PHE A 1 81 ? 11.600 0.389 -4.112 1.00 76.12 81 PHE A N 1
ATOM 596 C CA . PHE A 1 81 ? 10.260 -0.087 -3.760 1.00 76.12 81 PHE A CA 1
ATOM 597 C C . PHE A 1 81 ? 10.133 -0.597 -2.322 1.00 76.12 81 PHE A C 1
ATOM 599 O O . PHE A 1 81 ? 9.019 -0.676 -1.818 1.00 76.12 81 PHE A O 1
ATOM 606 N N . HIS A 1 82 ? 11.235 -0.935 -1.658 1.00 73.00 82 HIS A N 1
ATOM 607 C CA . HIS A 1 82 ? 11.229 -1.373 -0.266 1.00 73.00 82 HIS A CA 1
ATOM 608 C C . HIS A 1 82 ? 11.347 -0.201 0.716 1.00 73.00 82 HIS A C 1
ATOM 610 O O . HIS A 1 82 ? 10.564 -0.112 1.655 1.00 73.00 82 HIS A O 1
ATOM 616 N N . TYR A 1 83 ? 12.306 0.700 0.491 1.00 65.62 83 TYR A N 1
ATOM 617 C CA . TYR A 1 83 ? 12.660 1.760 1.439 1.00 65.62 83 TYR A CA 1
ATOM 618 C C . TYR A 1 83 ? 11.909 3.067 1.217 1.00 65.62 83 TYR A C 1
ATOM 620 O O . TYR A 1 83 ? 11.753 3.846 2.153 1.00 65.62 83 TYR A O 1
ATOM 628 N N . VAL A 1 84 ? 11.478 3.351 -0.014 1.00 62.75 84 VAL A N 1
ATOM 629 C CA . VAL A 1 84 ? 10.791 4.613 -0.295 1.00 62.75 84 VAL A CA 1
ATOM 630 C C . VAL A 1 84 ? 9.372 4.621 0.257 1.00 62.75 84 VAL A C 1
ATOM 632 O O . VAL A 1 84 ? 9.021 5.648 0.830 1.00 62.75 84 VAL A O 1
ATOM 635 N N . PRO A 1 85 ? 8.521 3.586 0.098 1.00 60.47 85 PRO A N 1
ATOM 636 C CA . PRO A 1 85 ? 7.133 3.657 0.549 1.00 60.47 85 PRO A CA 1
ATOM 637 C C . PRO A 1 85 ? 6.992 3.805 2.066 1.00 60.47 85 PRO A C 1
ATOM 639 O O . PRO A 1 85 ? 7.746 3.216 2.828 1.00 60.47 85 PRO A O 1
ATOM 642 N N . ASN A 1 86 ? 5.943 4.500 2.512 1.00 52.56 86 ASN A N 1
ATOM 643 C CA . ASN A 1 86 ? 5.569 4.569 3.933 1.00 52.56 86 ASN A CA 1
ATOM 644 C C . ASN A 1 86 ? 4.765 3.329 4.384 1.00 52.56 86 ASN A C 1
ATOM 646 O O . ASN A 1 86 ? 3.884 3.412 5.234 1.00 52.56 86 ASN A O 1
ATOM 650 N N . THR A 1 87 ? 4.992 2.195 3.726 1.00 55.66 87 THR A N 1
ATOM 651 C CA . THR A 1 87 ? 4.253 0.943 3.903 1.00 55.66 87 THR A CA 1
ATOM 652 C C . THR A 1 87 ? 5.246 -0.205 3.854 1.00 55.66 87 THR A C 1
ATOM 654 O O . THR A 1 87 ? 6.125 -0.213 2.993 1.00 55.66 87 THR A O 1
ATOM 657 N N . HIS A 1 88 ? 5.091 -1.196 4.728 1.00 58.00 88 HIS A N 1
ATOM 658 C CA . HIS A 1 88 ? 5.990 -2.347 4.778 1.00 58.00 88 HIS A CA 1
ATOM 659 C C . HIS A 1 88 ? 5.823 -3.251 3.545 1.00 58.00 88 HIS A C 1
ATOM 661 O O . HIS A 1 88 ? 4.930 -4.093 3.479 1.00 58.00 88 HIS A O 1
ATOM 667 N N . VAL A 1 89 ? 6.716 -3.112 2.562 1.00 65.19 89 VAL A N 1
ATOM 668 C CA . VAL A 1 89 ? 6.777 -4.003 1.393 1.00 65.19 89 VAL A CA 1
ATOM 669 C C . VAL A 1 89 ? 7.773 -5.122 1.678 1.00 65.19 89 VAL A C 1
ATOM 671 O O . VAL A 1 89 ? 8.947 -4.857 1.903 1.00 65.19 89 VAL A O 1
ATOM 674 N N . ARG A 1 90 ? 7.370 -6.398 1.648 1.00 72.31 90 ARG A N 1
ATOM 675 C CA . ARG A 1 90 ? 8.332 -7.508 1.829 1.00 72.31 90 ARG A CA 1
ATOM 676 C C . ARG A 1 90 ? 9.350 -7.528 0.681 1.00 72.31 90 ARG A C 1
ATOM 678 O O . ARG A 1 90 ? 8.966 -7.391 -0.481 1.00 72.31 90 ARG A O 1
ATOM 685 N N . TRP A 1 91 ? 10.618 -7.822 0.981 1.00 76.00 91 TRP A N 1
ATOM 686 C CA . TRP A 1 91 ? 11.711 -7.899 -0.007 1.00 76.00 91 TRP A CA 1
ATOM 687 C C . TRP A 1 91 ? 11.391 -8.756 -1.236 1.00 76.00 91 TRP A C 1
ATOM 689 O O . TRP A 1 91 ? 11.749 -8.399 -2.353 1.00 76.00 91 TRP A O 1
ATOM 699 N N . ARG A 1 92 ? 10.658 -9.861 -1.057 1.00 77.38 92 ARG A N 1
ATOM 700 C CA . ARG A 1 92 ? 10.236 -10.743 -2.158 1.00 77.38 92 ARG A CA 1
ATOM 701 C C . ARG A 1 92 ? 9.356 -10.024 -3.189 1.00 77.38 92 ARG A C 1
ATOM 703 O O . ARG A 1 92 ? 9.483 -10.282 -4.380 1.00 77.38 92 ARG A O 1
ATOM 710 N N . HIS A 1 93 ? 8.478 -9.129 -2.740 1.00 81.25 93 HIS A N 1
ATOM 711 C CA . HIS A 1 93 ? 7.591 -8.352 -3.609 1.00 81.25 93 HIS A CA 1
ATOM 712 C C . HIS A 1 93 ? 8.332 -7.181 -4.256 1.00 81.25 93 HIS A C 1
ATOM 714 O O . HIS A 1 93 ? 8.173 -6.932 -5.449 1.00 81.25 93 HIS A O 1
ATOM 720 N N . ALA A 1 94 ? 9.208 -6.527 -3.491 1.00 81.31 94 ALA A N 1
ATOM 721 C CA . ALA A 1 94 ? 10.076 -5.476 -4.001 1.00 81.31 94 ALA A CA 1
ATOM 722 C C . ALA A 1 94 ? 11.009 -5.992 -5.113 1.00 81.31 94 ALA A C 1
ATOM 724 O O . ALA A 1 94 ? 11.120 -5.361 -6.160 1.00 81.31 94 ALA A O 1
ATOM 725 N N . LEU A 1 95 ? 11.601 -7.180 -4.935 1.00 86.50 95 LEU A N 1
ATOM 726 C CA . LEU A 1 95 ? 12.415 -7.853 -5.953 1.00 86.50 95 LEU A CA 1
ATOM 727 C C . LEU A 1 95 ? 11.608 -8.236 -7.196 1.00 86.50 95 LEU A C 1
ATOM 729 O O . LEU A 1 95 ? 12.112 -8.072 -8.301 1.00 86.50 95 LEU A O 1
ATOM 733 N N . ALA A 1 96 ? 10.363 -8.695 -7.047 1.00 87.12 96 ALA A N 1
ATOM 734 C CA . ALA A 1 96 ? 9.504 -8.991 -8.195 1.00 87.12 96 ALA A CA 1
ATOM 735 C C . ALA A 1 96 ? 9.223 -7.732 -9.037 1.00 87.12 96 ALA A C 1
ATOM 737 O O . ALA A 1 96 ? 9.347 -7.768 -10.262 1.00 87.12 96 ALA A O 1
ATOM 738 N N . GLY A 1 97 ? 8.912 -6.606 -8.385 1.00 84.44 97 GLY A N 1
ATOM 739 C CA . GLY A 1 97 ? 8.761 -5.316 -9.061 1.00 84.44 97 GLY A CA 1
ATOM 740 C C . GLY A 1 97 ? 10.070 -4.814 -9.677 1.00 84.44 97 GLY A C 1
ATOM 741 O O . GLY A 1 97 ? 10.076 -4.376 -10.823 1.00 84.44 97 GLY A O 1
ATOM 742 N N . GLY A 1 98 ? 11.191 -4.913 -8.956 1.00 85.38 98 GLY A N 1
ATOM 743 C CA . GLY A 1 98 ? 12.512 -4.507 -9.447 1.00 85.38 98 GLY A CA 1
ATOM 744 C C . GLY A 1 98 ? 12.969 -5.312 -10.666 1.00 85.38 98 GLY A C 1
ATOM 745 O O . GLY A 1 98 ? 13.434 -4.737 -11.648 1.00 85.38 98 GLY A O 1
ATOM 746 N N . LEU A 1 99 ? 12.749 -6.630 -10.655 1.00 91.81 99 LEU A N 1
ATOM 747 C CA . LEU A 1 99 ? 13.031 -7.509 -11.790 1.00 91.81 99 LEU A CA 1
ATOM 748 C C . LEU A 1 99 ? 12.175 -7.146 -13.008 1.00 91.81 99 LEU A C 1
ATOM 750 O O . LEU A 1 99 ? 12.688 -7.099 -14.124 1.00 91.81 99 LEU A O 1
ATOM 754 N N . PHE A 1 100 ? 10.892 -6.838 -12.800 1.00 92.25 100 PHE A N 1
ATOM 755 C CA . PHE A 1 100 ? 10.020 -6.366 -13.874 1.00 92.25 100 PHE A CA 1
ATOM 756 C C . PHE A 1 100 ? 10.557 -5.082 -14.519 1.00 92.25 100 PHE A C 1
ATOM 758 O O . PHE A 1 100 ? 10.595 -4.984 -15.745 1.00 92.25 100 PHE A O 1
ATOM 765 N N . VAL A 1 101 ? 11.019 -4.120 -13.711 1.00 86.50 101 VAL A N 1
ATOM 766 C CA . VAL A 1 101 ? 11.611 -2.878 -14.230 1.00 86.50 101 VAL A CA 1
ATOM 767 C C . VAL A 1 101 ? 12.878 -3.167 -15.029 1.00 86.50 101 VAL A C 1
ATOM 769 O O . VAL A 1 101 ? 13.023 -2.640 -16.129 1.00 86.50 101 VAL A O 1
ATOM 772 N N . ALA A 1 102 ? 13.757 -4.036 -14.528 1.00 86.75 102 ALA A N 1
ATOM 773 C CA . ALA A 1 102 ? 14.988 -4.410 -15.222 1.00 86.75 102 ALA A CA 1
ATOM 774 C C . ALA A 1 102 ? 14.724 -5.048 -16.588 1.00 86.75 102 ALA A C 1
ATOM 776 O O . ALA A 1 102 ? 15.291 -4.622 -17.594 1.00 86.75 102 ALA A O 1
ATOM 777 N N . VAL A 1 103 ? 13.798 -6.007 -16.651 1.00 90.94 103 VAL A N 1
ATOM 778 C CA . VAL A 1 103 ? 13.389 -6.630 -17.917 1.00 90.94 103 VAL A CA 1
ATOM 779 C C . VAL A 1 103 ? 12.736 -5.604 -18.845 1.00 90.94 103 VAL A C 1
ATOM 781 O O . VAL A 1 103 ? 13.053 -5.560 -20.033 1.00 90.94 103 VAL A O 1
ATOM 784 N N . GLY A 1 104 ? 11.860 -4.746 -18.317 1.00 88.50 104 GLY A N 1
ATOM 785 C CA . GLY A 1 104 ? 11.196 -3.702 -19.094 1.00 88.50 104 GLY A CA 1
ATOM 786 C C . GLY A 1 104 ? 12.181 -2.718 -19.725 1.00 88.50 104 GLY A C 1
ATOM 787 O O . GLY A 1 104 ? 12.051 -2.407 -20.908 1.00 88.50 104 GLY A O 1
ATOM 788 N N . PHE A 1 105 ? 13.193 -2.269 -18.977 1.00 83.62 105 PHE A N 1
ATOM 789 C CA . PHE A 1 105 ? 14.244 -1.387 -19.495 1.00 83.62 105 PHE A CA 1
ATOM 790 C C . PHE A 1 105 ? 15.100 -2.068 -20.562 1.00 83.62 105 PHE A C 1
ATOM 792 O O . PHE A 1 105 ? 15.429 -1.445 -21.569 1.00 83.62 105 PHE A O 1
ATOM 799 N N . GLU A 1 106 ? 15.426 -3.345 -20.383 1.00 85.12 106 GLU A N 1
ATOM 800 C CA . GLU A 1 106 ? 16.188 -4.115 -21.365 1.00 85.12 106 GLU A CA 1
ATOM 801 C C . GLU A 1 106 ? 15.423 -4.259 -22.692 1.00 85.12 106 GLU A C 1
ATOM 803 O O . GLU A 1 106 ? 15.972 -4.028 -23.772 1.00 85.12 106 GLU A O 1
ATOM 808 N N . VAL A 1 107 ? 14.118 -4.542 -22.622 1.00 87.75 107 VAL A N 1
ATOM 809 C CA . VAL A 1 107 ? 13.237 -4.567 -23.799 1.00 87.75 107 VAL A CA 1
ATOM 810 C C . VAL A 1 107 ? 13.129 -3.180 -24.430 1.00 87.75 107 VAL A C 1
ATOM 812 O O . VAL A 1 107 ? 13.279 -3.052 -25.645 1.00 87.75 107 VAL A O 1
ATOM 815 N N . ALA A 1 108 ? 12.930 -2.133 -23.627 1.00 81.00 108 ALA A N 1
ATOM 816 C CA . ALA A 1 108 ? 12.843 -0.764 -24.121 1.00 81.00 108 ALA A CA 1
ATOM 817 C C . ALA A 1 108 ? 14.121 -0.352 -24.867 1.00 81.00 108 ALA A C 1
ATOM 819 O O . ALA A 1 108 ? 14.018 0.170 -25.977 1.00 81.00 108 ALA A O 1
ATOM 820 N N . LYS A 1 109 ? 15.316 -0.643 -24.320 1.00 79.19 109 LYS A N 1
ATOM 821 C CA . LYS A 1 109 ? 16.617 -0.366 -24.966 1.00 79.19 109 LYS A CA 1
ATOM 822 C C . LYS A 1 109 ? 16.685 -1.002 -26.355 1.00 79.19 109 LYS A C 1
ATOM 824 O O . LYS A 1 109 ? 17.056 -0.341 -27.324 1.00 79.19 109 LYS A O 1
ATOM 829 N N . ARG A 1 110 ? 16.275 -2.270 -26.471 1.00 79.38 110 ARG A N 1
ATOM 830 C CA . ARG A 1 110 ? 16.270 -3.011 -27.745 1.00 79.38 110 ARG A CA 1
ATOM 831 C C . ARG A 1 110 ? 15.275 -2.435 -28.748 1.00 79.38 110 ARG A C 1
ATOM 833 O O . ARG A 1 110 ? 15.628 -2.272 -29.913 1.00 79.38 110 ARG A O 1
ATOM 840 N N . VAL A 1 111 ? 14.065 -2.094 -28.300 1.00 81.00 111 VAL A N 1
ATOM 841 C CA . VAL A 1 111 ? 13.034 -1.467 -29.144 1.00 81.00 111 VAL A CA 1
ATOM 842 C C . VAL A 1 111 ? 13.497 -0.099 -29.642 1.00 81.00 111 VAL A C 1
ATOM 844 O O . VAL A 1 111 ? 13.387 0.173 -30.835 1.00 81.00 111 VAL A O 1
ATOM 847 N N . LEU A 1 112 ? 14.073 0.735 -28.769 1.00 76.50 112 LEU A N 1
ATOM 848 C CA . LEU A 1 112 ? 14.625 2.032 -29.159 1.00 76.50 112 LEU A CA 1
ATOM 849 C C . LEU A 1 112 ? 15.775 1.858 -30.160 1.00 76.50 112 LEU A C 1
ATOM 851 O O . LEU A 1 112 ? 15.798 2.531 -31.187 1.00 76.50 112 LEU A O 1
ATOM 855 N N . GLY A 1 113 ? 16.700 0.930 -29.902 1.00 77.12 113 GLY A N 1
ATOM 856 C CA . GLY A 1 113 ? 17.808 0.637 -30.810 1.00 77.12 113 GLY A CA 1
ATOM 857 C C . GLY A 1 113 ? 17.338 0.160 -32.188 1.00 77.12 113 GLY A C 1
ATOM 858 O O . GLY A 1 113 ? 17.883 0.583 -33.205 1.00 77.12 113 GLY A O 1
ATOM 859 N N . TRP A 1 114 ? 16.300 -0.678 -32.244 1.00 79.00 114 TRP A N 1
ATOM 860 C CA . TRP A 1 114 ? 15.672 -1.094 -33.500 1.00 79.00 114 TRP A CA 1
ATOM 861 C C . TRP A 1 114 ? 14.987 0.076 -34.220 1.00 79.00 114 TRP A C 1
ATOM 863 O O . TRP A 1 114 ? 15.208 0.267 -35.415 1.00 79.00 114 TRP A O 1
ATOM 873 N N . TYR A 1 115 ? 14.227 0.898 -33.491 1.00 74.38 115 TYR A N 1
ATOM 874 C CA . TYR A 1 115 ? 13.556 2.082 -34.030 1.00 74.38 115 TYR A CA 1
ATOM 875 C C . TYR A 1 115 ? 14.557 3.072 -34.643 1.00 74.38 115 TYR A C 1
ATOM 877 O O . TYR A 1 115 ? 14.385 3.506 -35.779 1.00 74.38 115 TYR A O 1
ATOM 885 N N . LEU A 1 116 ? 15.664 3.358 -33.950 1.00 74.19 116 LEU A N 1
ATOM 886 C CA . LEU A 1 116 ? 16.715 4.249 -34.452 1.00 74.19 116 LEU A CA 1
ATOM 887 C C . LEU A 1 116 ? 17.377 3.734 -35.740 1.00 74.19 116 LEU A C 1
ATOM 889 O O . LEU A 1 116 ? 17.745 4.534 -36.595 1.00 74.19 116 LEU A O 1
ATOM 893 N N . ARG A 1 117 ? 17.493 2.410 -35.915 1.00 74.94 117 ARG A N 1
ATOM 894 C CA . ARG A 1 117 ? 18.031 1.804 -37.149 1.00 74.94 117 ARG A CA 1
ATOM 895 C C . ARG A 1 117 ? 17.063 1.884 -38.329 1.00 74.94 117 ARG A C 1
ATOM 897 O O . ARG A 1 117 ? 17.514 1.957 -39.465 1.00 74.94 117 ARG A O 1
ATOM 904 N N . GLN A 1 118 ? 15.756 1.838 -38.073 1.00 74.38 118 GLN A N 1
ATOM 905 C CA . GLN A 1 118 ? 14.714 1.873 -39.109 1.00 74.38 118 GLN A CA 1
ATOM 906 C C . GLN A 1 118 ? 14.389 3.291 -39.590 1.00 74.38 118 GLN A C 1
ATOM 908 O O . GLN A 1 118 ? 13.857 3.462 -40.684 1.00 74.38 118 GLN A O 1
ATOM 913 N N . VAL A 1 119 ? 14.716 4.310 -38.790 1.00 66.56 119 VAL A N 1
ATOM 914 C CA . VAL A 1 119 ? 14.301 5.701 -39.015 1.00 66.56 119 VAL A CA 1
ATOM 915 C C . VAL A 1 119 ? 15.506 6.649 -39.267 1.00 66.56 119 VAL A C 1
ATOM 917 O O . VAL A 1 119 ? 15.517 7.772 -38.760 1.00 66.56 119 VAL A O 1
ATOM 920 N N . PRO A 1 120 ? 16.539 6.275 -40.060 1.00 61.59 120 PRO A N 1
ATOM 921 C CA . PRO A 1 120 ? 17.708 7.136 -40.278 1.00 61.59 120 PRO A CA 1
ATOM 922 C C . PRO A 1 120 ? 17.342 8.448 -40.995 1.00 61.59 120 PRO A C 1
ATOM 924 O O . PRO A 1 120 ? 17.969 9.479 -40.768 1.00 61.59 120 PRO A O 1
ATOM 927 N N . THR A 1 121 ? 16.275 8.452 -41.800 1.00 57.97 121 THR A N 1
ATOM 928 C CA . THR A 1 121 ? 15.843 9.605 -42.604 1.00 57.97 121 THR A CA 1
ATOM 929 C C . THR A 1 121 ? 15.403 10.811 -41.762 1.00 57.97 121 THR A C 1
ATOM 931 O O . THR A 1 121 ? 15.603 11.949 -42.178 1.00 57.97 121 THR A O 1
ATOM 934 N N . TYR A 1 122 ? 14.864 10.608 -40.553 1.00 55.91 122 TYR A N 1
ATOM 935 C CA . TYR A 1 122 ? 14.417 11.725 -39.705 1.00 55.91 122 TYR A CA 1
ATOM 936 C C . TYR A 1 122 ? 15.584 12.457 -39.030 1.00 55.91 122 TYR A C 1
ATOM 938 O O . TYR A 1 122 ? 15.510 13.671 -38.839 1.00 55.91 122 TYR A O 1
ATOM 946 N N . ALA A 1 123 ? 16.679 11.752 -38.726 1.00 58.78 123 ALA A N 1
ATOM 947 C CA . ALA A 1 123 ? 17.907 12.364 -38.218 1.00 58.78 123 ALA A CA 1
ATOM 948 C C . ALA A 1 123 ? 18.608 13.217 -39.290 1.00 58.78 123 ALA A C 1
ATOM 950 O O . ALA A 1 123 ? 19.209 14.237 -38.967 1.00 58.78 123 ALA A O 1
ATOM 951 N N . VAL A 1 124 ? 18.485 12.839 -40.568 1.00 59.41 124 VAL A N 1
ATOM 952 C CA . VAL A 1 124 ? 19.081 13.569 -41.702 1.00 59.41 124 VAL A CA 1
ATOM 953 C C . VAL A 1 124 ? 18.347 14.886 -41.991 1.00 59.41 124 VAL A C 1
ATOM 955 O O . VAL A 1 124 ? 18.993 15.873 -42.326 1.00 59.41 124 VAL A O 1
ATOM 958 N N . VAL A 1 125 ? 17.019 14.930 -41.829 1.00 67.19 125 VAL A N 1
ATOM 959 C CA . VAL A 1 125 ? 16.206 16.132 -42.116 1.00 67.19 125 VAL A CA 1
ATOM 960 C C . VAL A 1 125 ? 16.159 17.109 -40.933 1.00 67.19 125 VAL A C 1
ATOM 962 O O . VAL A 1 125 ? 16.205 18.318 -41.140 1.00 67.19 125 VAL A O 1
ATOM 965 N N . TYR A 1 126 ? 16.082 16.605 -39.694 1.00 63.69 126 TYR A N 1
ATOM 966 C CA . TYR A 1 126 ? 15.906 17.431 -38.487 1.00 63.69 126 TYR A CA 1
ATOM 967 C C . TYR A 1 126 ? 17.165 17.543 -37.606 1.00 63.69 126 TYR A C 1
ATOM 969 O O . TYR A 1 126 ? 17.156 18.271 -36.610 1.00 63.69 126 TYR A O 1
ATOM 977 N N . GLY A 1 127 ? 18.258 16.855 -37.951 1.00 68.50 127 GLY A N 1
ATOM 978 C CA . GLY A 1 127 ? 19.536 16.943 -37.239 1.00 68.50 127 GLY A CA 1
ATOM 979 C C . GLY A 1 127 ? 19.409 16.681 -35.732 1.00 68.50 127 GLY A C 1
ATOM 980 O O . GLY A 1 127 ? 18.638 15.829 -35.289 1.00 68.50 127 GLY A O 1
ATOM 981 N N . ALA A 1 128 ? 20.134 17.458 -34.921 1.00 67.81 128 ALA A N 1
ATOM 982 C CA . ALA A 1 128 ? 20.129 17.347 -33.458 1.00 67.81 128 ALA A CA 1
ATOM 983 C C . ALA A 1 128 ? 18.747 17.576 -32.806 1.00 67.81 128 ALA A C 1
ATOM 985 O O . ALA A 1 128 ? 18.529 17.152 -31.670 1.00 67.81 128 ALA A O 1
ATOM 986 N N . PHE A 1 129 ? 17.796 18.206 -33.509 1.00 71.25 129 PHE A N 1
ATOM 987 C CA . PHE A 1 129 ? 16.446 18.438 -32.991 1.00 71.25 129 PHE A CA 1
ATOM 988 C C . PHE A 1 129 ? 15.640 17.137 -32.865 1.00 71.25 129 PHE A C 1
ATOM 990 O O . PHE A 1 129 ? 14.826 17.015 -31.953 1.00 71.25 129 PHE A O 1
ATOM 997 N N . ALA A 1 130 ? 15.908 16.127 -33.705 1.00 70.00 130 ALA A N 1
ATOM 998 C CA . ALA A 1 130 ? 15.250 14.818 -33.630 1.00 70.00 130 ALA A CA 1
ATOM 999 C C . ALA A 1 130 ? 15.559 14.064 -32.321 1.00 70.00 130 ALA A C 1
ATOM 1001 O O . ALA A 1 130 ? 14.743 13.268 -31.854 1.00 70.00 130 ALA A O 1
ATOM 1002 N N . THR A 1 131 ? 16.702 14.349 -31.690 1.00 69.56 131 THR A N 1
ATOM 1003 C CA . THR A 1 131 ? 17.116 13.729 -30.424 1.00 69.56 131 THR A CA 1
ATOM 1004 C C . THR A 1 131 ? 16.171 14.085 -29.277 1.00 69.56 131 THR A C 1
ATOM 1006 O O . THR A 1 131 ? 15.908 13.241 -28.423 1.00 69.56 131 THR A O 1
ATOM 1009 N N . VAL A 1 132 ? 15.616 15.303 -29.256 1.00 71.75 132 VAL A N 1
ATOM 1010 C CA . VAL A 1 132 ? 14.787 15.781 -28.136 1.00 71.75 132 VAL A CA 1
ATOM 1011 C C . VAL A 1 132 ? 13.454 15.019 -28.033 1.00 71.75 132 VAL A C 1
ATOM 1013 O O . VAL A 1 132 ? 13.184 14.473 -26.961 1.00 71.75 132 VAL A O 1
ATOM 1016 N N . PRO A 1 133 ? 12.628 14.892 -29.094 1.00 70.56 133 PRO A N 1
ATOM 1017 C CA . PRO A 1 133 ? 11.408 14.086 -29.042 1.00 70.56 133 PRO A CA 1
ATOM 1018 C C . PRO A 1 133 ? 11.671 12.610 -28.732 1.00 70.56 133 PRO A C 1
ATOM 1020 O O . PRO A 1 133 ? 10.950 12.016 -27.934 1.00 70.56 133 PRO A O 1
ATOM 1023 N N . ILE A 1 134 ? 12.721 12.022 -29.314 1.00 73.12 134 ILE A N 1
ATOM 1024 C CA . ILE A 1 134 ? 13.094 10.622 -29.062 1.00 73.12 134 ILE A CA 1
ATOM 1025 C C . ILE A 1 134 ? 13.451 10.42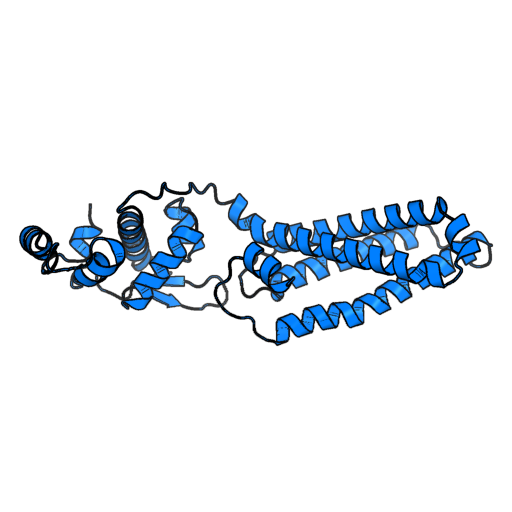7 -27.586 1.00 73.12 134 ILE A C 1
ATOM 1027 O O . ILE A 1 134 ? 12.995 9.477 -26.949 1.00 73.12 134 ILE A O 1
ATOM 1031 N N . PHE A 1 135 ? 14.216 11.358 -27.021 1.00 71.81 135 PHE A N 1
ATOM 1032 C CA . PHE A 1 135 ? 14.577 11.333 -25.614 1.00 71.81 135 PHE A CA 1
ATOM 1033 C C . PHE A 1 135 ? 13.362 11.505 -24.689 1.00 71.81 135 PHE A C 1
ATOM 1035 O O . PHE A 1 135 ? 13.247 10.810 -23.680 1.00 71.81 135 PHE A O 1
ATOM 1042 N N . LEU A 1 136 ? 12.409 12.370 -25.047 1.00 72.94 136 LEU A N 1
ATOM 1043 C CA . LEU A 1 136 ? 11.155 12.520 -24.303 1.00 72.94 136 LEU A CA 1
ATOM 1044 C C . LEU A 1 136 ? 10.325 11.230 -24.305 1.00 72.94 136 LEU A C 1
ATOM 1046 O O . LEU A 1 136 ? 9.814 10.831 -23.258 1.00 72.94 136 LEU A O 1
ATOM 1050 N N . VAL A 1 137 ? 10.227 10.551 -25.452 1.00 75.19 137 VAL A N 1
ATOM 1051 C CA . VAL A 1 137 ? 9.558 9.245 -25.565 1.00 75.19 137 VAL A CA 1
ATOM 1052 C C . VAL A 1 137 ? 10.269 8.195 -24.709 1.00 75.19 137 VAL A C 1
ATOM 1054 O O . VAL A 1 137 ? 9.612 7.439 -23.994 1.00 75.19 137 VAL A O 1
ATOM 1057 N N . TRP A 1 138 ? 11.604 8.184 -24.714 1.00 75.94 138 TRP A N 1
ATOM 1058 C CA . TRP A 1 138 ? 12.404 7.297 -23.870 1.00 75.94 138 TRP A CA 1
ATOM 1059 C C . TRP A 1 138 ? 12.111 7.490 -22.379 1.00 75.94 138 TRP A C 1
ATOM 1061 O O . TRP A 1 138 ? 11.798 6.527 -21.677 1.00 75.94 138 TRP A O 1
ATOM 1071 N N . ILE A 1 139 ? 12.147 8.740 -21.903 1.00 71.81 139 ILE A N 1
ATOM 1072 C CA . ILE A 1 139 ? 11.804 9.078 -20.518 1.00 71.81 139 ILE A CA 1
ATOM 1073 C C . ILE A 1 139 ? 10.375 8.634 -20.195 1.00 71.81 139 ILE A C 1
ATOM 1075 O O . ILE A 1 139 ? 10.144 8.036 -19.144 1.00 71.81 139 ILE A O 1
ATOM 1079 N N . TYR A 1 140 ? 9.420 8.911 -21.087 1.00 73.44 140 TYR A N 1
ATOM 1080 C CA . TYR A 1 140 ? 8.022 8.535 -20.899 1.00 73.44 140 TYR A CA 1
ATOM 1081 C C . TYR A 1 140 ? 7.869 7.025 -20.681 1.00 73.44 140 TYR A C 1
ATOM 1083 O O . TYR A 1 140 ? 7.294 6.608 -19.675 1.00 73.44 140 TYR A O 1
ATOM 1091 N N . PHE A 1 141 ? 8.436 6.203 -21.567 1.00 79.25 141 PHE A N 1
ATOM 1092 C CA . PHE A 1 141 ? 8.385 4.748 -21.422 1.00 79.25 141 PHE A CA 1
ATOM 1093 C C . PHE A 1 141 ? 9.120 4.261 -20.171 1.00 79.25 141 PHE A C 1
ATOM 1095 O O . PHE A 1 141 ? 8.594 3.401 -19.465 1.00 79.25 141 PHE A O 1
ATOM 1102 N N . GLY A 1 142 ? 10.277 4.846 -19.848 1.00 78.31 142 GLY A N 1
ATOM 1103 C CA . GLY A 1 142 ? 11.009 4.540 -18.618 1.00 78.31 142 GLY A CA 1
ATOM 1104 C C . GLY A 1 142 ? 10.146 4.748 -17.371 1.00 78.31 142 GLY A C 1
ATOM 1105 O O . GLY A 1 142 ? 10.048 3.857 -16.526 1.00 78.31 142 GLY A O 1
ATOM 1106 N N . TRP A 1 143 ? 9.434 5.874 -17.287 1.00 78.00 143 TRP A N 1
ATOM 1107 C CA . TRP A 1 143 ? 8.501 6.131 -16.187 1.00 78.00 143 TRP A CA 1
ATOM 1108 C C . TRP A 1 143 ? 7.326 5.161 -16.160 1.00 78.00 143 TRP A C 1
ATOM 1110 O O . TRP A 1 143 ? 6.964 4.695 -15.082 1.00 78.00 143 TRP A O 1
ATOM 1120 N N . VAL A 1 144 ? 6.741 4.827 -17.312 1.00 76.56 144 VAL A N 1
ATOM 1121 C CA . VAL A 1 144 ? 5.649 3.843 -17.384 1.00 76.56 144 VAL A CA 1
ATOM 1122 C C . VAL A 1 144 ? 6.105 2.488 -16.835 1.00 76.56 144 VAL A C 1
ATOM 1124 O O . VAL A 1 144 ? 5.397 1.894 -16.022 1.00 76.56 144 VAL A O 1
ATOM 1127 N N . ILE A 1 145 ? 7.302 2.028 -17.209 1.00 81.12 145 ILE A N 1
ATOM 1128 C CA . ILE A 1 145 ? 7.878 0.764 -16.728 1.00 81.12 145 ILE A CA 1
ATOM 1129 C C . ILE A 1 145 ? 8.090 0.804 -15.211 1.00 81.12 145 ILE A C 1
ATOM 1131 O O . ILE A 1 145 ? 7.673 -0.120 -14.510 1.00 81.12 145 ILE A O 1
ATOM 1135 N N . VAL A 1 146 ? 8.692 1.879 -14.689 1.00 77.56 146 VAL A N 1
ATOM 1136 C CA . VAL A 1 146 ? 8.920 2.057 -13.243 1.00 77.56 146 VAL A CA 1
ATOM 1137 C C . VAL A 1 146 ? 7.605 2.048 -12.469 1.00 77.56 146 VAL A C 1
ATOM 1139 O O . VAL A 1 146 ? 7.488 1.353 -11.459 1.00 77.56 146 VAL A O 1
ATOM 1142 N N . LEU A 1 147 ? 6.605 2.794 -12.941 1.00 76.06 147 LEU A N 1
ATOM 1143 C CA . LEU A 1 147 ? 5.294 2.873 -12.300 1.00 76.06 147 LEU A CA 1
ATOM 1144 C C . LEU A 1 147 ? 4.589 1.516 -12.297 1.00 76.06 147 LEU A C 1
ATOM 1146 O O . LEU A 1 147 ? 4.016 1.128 -11.281 1.00 76.06 147 LEU A O 1
ATOM 1150 N N . LEU A 1 148 ? 4.665 0.774 -13.400 1.00 76.38 148 LEU A N 1
ATOM 1151 C CA . LEU A 1 148 ? 4.078 -0.558 -13.497 1.00 76.38 148 LEU A CA 1
ATOM 1152 C C . LEU A 1 148 ? 4.795 -1.562 -12.577 1.00 76.38 148 LEU A C 1
ATOM 1154 O O . LEU A 1 148 ? 4.137 -2.335 -11.883 1.00 76.38 148 LEU A O 1
ATOM 1158 N N . GLY A 1 149 ? 6.125 -1.493 -12.478 1.00 79.81 149 GLY A N 1
ATOM 1159 C CA . GLY A 1 149 ? 6.903 -2.276 -11.513 1.00 79.81 149 GLY A CA 1
ATOM 1160 C C . GLY A 1 149 ? 6.548 -1.963 -10.057 1.00 79.81 149 GLY A C 1
ATOM 1161 O O . GLY A 1 149 ? 6.425 -2.875 -9.239 1.00 79.81 149 GLY A O 1
ATOM 1162 N N . ALA A 1 150 ? 6.297 -0.690 -9.741 1.00 77.88 150 ALA A N 1
ATOM 1163 C CA . ALA A 1 150 ? 5.838 -0.273 -8.418 1.00 77.88 150 ALA A CA 1
ATOM 1164 C C . ALA A 1 150 ? 4.446 -0.840 -8.091 1.00 77.88 150 ALA A C 1
ATOM 1166 O O . ALA A 1 150 ? 4.214 -1.289 -6.970 1.00 77.88 150 ALA A O 1
ATOM 1167 N N . VAL A 1 151 ? 3.531 -0.873 -9.070 1.00 75.25 151 VAL A N 1
ATOM 1168 C CA . VAL A 1 151 ? 2.219 -1.528 -8.926 1.00 75.25 151 VAL A CA 1
ATOM 1169 C C . VAL A 1 151 ? 2.395 -3.018 -8.639 1.00 75.25 151 VAL A C 1
ATOM 1171 O O . VAL A 1 151 ? 1.765 -3.536 -7.723 1.00 75.25 151 VAL A O 1
ATOM 1174 N N . ILE A 1 152 ? 3.291 -3.707 -9.346 1.00 78.06 152 ILE A N 1
ATOM 1175 C CA . ILE A 1 152 ? 3.572 -5.129 -9.097 1.00 78.06 152 ILE A CA 1
ATOM 1176 C C . ILE A 1 152 ? 4.098 -5.345 -7.671 1.00 78.06 152 ILE A C 1
ATOM 1178 O O . ILE A 1 152 ? 3.604 -6.225 -6.964 1.00 78.06 152 ILE A O 1
ATOM 1182 N N . ALA A 1 153 ? 5.047 -4.522 -7.216 1.00 80.00 153 ALA A N 1
ATOM 1183 C CA . ALA A 1 153 ? 5.579 -4.604 -5.855 1.00 80.00 153 ALA A CA 1
ATOM 1184 C C . ALA A 1 153 ? 4.503 -4.343 -4.781 1.00 80.00 153 ALA A C 1
ATOM 1186 O O . ALA A 1 153 ? 4.504 -5.006 -3.744 1.00 80.00 153 ALA A O 1
ATOM 1187 N N . ALA A 1 154 ? 3.568 -3.423 -5.044 1.00 67.75 154 ALA A N 1
ATOM 1188 C CA . ALA A 1 154 ? 2.501 -3.045 -4.118 1.00 67.75 154 ALA A CA 1
ATOM 1189 C C . ALA A 1 154 ? 1.323 -4.039 -4.077 1.00 67.75 154 ALA A C 1
ATOM 1191 O O . ALA A 1 154 ? 0.731 -4.232 -3.019 1.00 67.75 154 ALA A O 1
ATOM 1192 N N . TYR A 1 155 ? 0.974 -4.681 -5.198 1.00 65.31 155 TYR A N 1
ATOM 1193 C CA . TYR A 1 155 ? -0.169 -5.606 -5.288 1.00 65.31 155 TYR A CA 1
ATOM 1194 C C . TYR A 1 155 ? 0.195 -7.078 -5.046 1.00 65.31 155 TYR A C 1
ATOM 1196 O O . TYR A 1 155 ? -0.682 -7.917 -4.844 1.00 65.31 155 TYR A O 1
ATOM 1204 N N . ALA A 1 156 ? 1.478 -7.434 -5.030 1.00 60.91 156 ALA A N 1
ATOM 1205 C CA . ALA A 1 156 ? 1.880 -8.810 -4.755 1.00 60.91 156 ALA A CA 1
ATOM 1206 C C . ALA A 1 156 ? 1.454 -9.350 -3.360 1.00 60.91 156 ALA A C 1
ATOM 1208 O O . ALA A 1 156 ? 1.131 -10.538 -3.287 1.00 60.91 156 ALA A O 1
ATOM 1209 N N . PRO A 1 157 ? 1.373 -8.546 -2.275 1.00 54.34 157 PRO A N 1
ATOM 1210 C CA . PRO A 1 157 ? 0.759 -8.975 -1.014 1.00 54.34 157 PRO A CA 1
ATOM 1211 C C . PRO A 1 157 ? -0.758 -9.205 -1.130 1.00 54.34 157 PRO A C 1
ATOM 1213 O O . PRO A 1 157 ? -1.274 -10.194 -0.614 1.00 54.34 157 PRO A O 1
ATOM 1216 N N . SER A 1 158 ? -1.479 -8.330 -1.843 1.00 49.75 158 SER A N 1
ATOM 1217 C CA . SER A 1 158 ? -2.944 -8.400 -1.952 1.00 49.75 158 SER A CA 1
ATOM 1218 C C . SER A 1 158 ? -3.429 -9.540 -2.851 1.00 49.75 158 SER A C 1
ATOM 1220 O O . SER A 1 158 ? -4.497 -10.087 -2.602 1.00 49.75 158 SER A O 1
ATOM 1222 N N . LEU A 1 159 ? -2.628 -9.971 -3.834 1.00 47.56 159 LEU A N 1
ATOM 1223 C CA . LEU A 1 159 ? -2.921 -11.144 -4.672 1.00 47.56 159 LEU A CA 1
ATOM 1224 C C . LEU A 1 159 ? -2.720 -12.488 -3.948 1.00 47.56 159 LEU A C 1
ATOM 1226 O O . LEU A 1 159 ? -3.345 -13.480 -4.320 1.00 47.56 159 LEU A O 1
ATOM 1230 N N . GLN A 1 160 ? -1.860 -12.546 -2.922 1.00 49.38 160 GLN A N 1
ATOM 1231 C CA . GLN A 1 160 ? -1.683 -13.756 -2.100 1.00 49.38 160 GLN A CA 1
ATOM 1232 C C . GLN A 1 160 ? -2.790 -13.916 -1.054 1.00 49.38 160 GLN A C 1
ATOM 1234 O O . GLN A 1 160 ? -3.123 -15.036 -0.656 1.00 49.38 160 GLN A O 1
ATOM 1239 N N . MET A 1 161 ? -3.405 -12.810 -0.645 1.00 50.12 161 MET A N 1
ATOM 1240 C CA . MET A 1 161 ? -4.600 -12.822 0.177 1.00 50.12 161 MET A CA 1
ATOM 1241 C C . MET A 1 161 ? -5.794 -13.236 -0.698 1.00 50.12 161 MET A C 1
ATOM 1243 O O . MET A 1 161 ? -6.404 -12.423 -1.386 1.00 50.12 161 MET A O 1
ATOM 1247 N N . ARG A 1 162 ? -6.152 -14.528 -0.667 1.00 51.22 162 ARG A N 1
ATOM 1248 C CA . ARG A 1 162 ? -7.394 -15.084 -1.242 1.00 51.22 162 ARG A CA 1
ATOM 1249 C C . ARG A 1 162 ? -8.599 -14.602 -0.433 1.00 51.22 162 ARG A C 1
ATOM 1251 O O . ARG A 1 162 ? -9.245 -15.356 0.292 1.00 51.22 162 ARG A O 1
ATOM 1258 N N . VAL A 1 163 ? -8.810 -13.303 -0.483 1.00 57.19 163 VAL A N 1
ATOM 1259 C CA . VAL A 1 163 ? -9.632 -12.565 0.444 1.00 57.19 163 VAL A CA 1
ATOM 1260 C C . VAL A 1 163 ? -10.917 -12.181 -0.261 1.00 57.19 163 VAL A C 1
ATOM 1262 O O . VAL A 1 163 ? -10.924 -11.554 -1.319 1.00 57.19 163 VAL A O 1
ATOM 1265 N N . VAL A 1 164 ? -12.022 -12.643 0.310 1.00 59.91 164 VAL A N 1
ATOM 1266 C CA . VAL A 1 164 ? -13.346 -12.439 -0.257 1.00 59.91 164 VAL A CA 1
ATOM 1267 C C . VAL A 1 164 ? -13.817 -11.072 0.207 1.00 59.91 164 VAL A C 1
ATOM 1269 O O . VAL A 1 164 ? -13.950 -10.825 1.405 1.00 59.91 164 VAL A O 1
ATOM 1272 N N . ARG A 1 165 ? -14.083 -10.173 -0.743 1.00 58.75 165 ARG A N 1
ATOM 1273 C CA . ARG A 1 165 ? -14.768 -8.918 -0.438 1.00 58.75 165 ARG A CA 1
ATOM 1274 C C . ARG A 1 165 ? -16.149 -9.276 0.105 1.00 58.75 165 ARG A C 1
ATOM 1276 O O . ARG A 1 165 ? -16.962 -9.841 -0.627 1.00 58.75 165 ARG A O 1
ATOM 1283 N N . ARG A 1 166 ? -16.415 -8.992 1.384 1.00 65.62 166 ARG A N 1
ATOM 1284 C CA . ARG A 1 166 ? -17.749 -9.233 1.940 1.00 65.62 166 ARG A CA 1
ATOM 1285 C C . ARG A 1 166 ? -18.747 -8.284 1.266 1.00 65.62 166 ARG A C 1
ATOM 1287 O O . ARG A 1 166 ? -18.390 -7.120 1.045 1.00 65.62 166 ARG A O 1
ATOM 1294 N N . PRO A 1 167 ? -19.950 -8.764 0.904 1.00 67.88 167 PRO A N 1
ATOM 1295 C CA . PRO A 1 167 ? -20.984 -7.917 0.325 1.00 67.88 167 PRO A CA 1
ATOM 1296 C C . PRO A 1 167 ? -21.351 -6.801 1.309 1.00 67.88 167 PRO A C 1
ATOM 1298 O O . PRO A 1 167 ? -21.490 -7.045 2.509 1.00 67.88 167 PRO A O 1
ATOM 1301 N N . ASP A 1 168 ? -21.484 -5.578 0.793 1.00 71.69 168 ASP A N 1
ATOM 1302 C CA . ASP A 1 168 ? -21.816 -4.386 1.582 1.00 71.69 168 ASP A CA 1
ATOM 1303 C C . ASP A 1 168 ? -23.322 -4.368 1.873 1.00 71.69 168 ASP A C 1
ATOM 1305 O O . ASP A 1 168 ? -24.105 -3.657 1.246 1.00 71.69 168 ASP A O 1
ATOM 1309 N N . VAL A 1 169 ? -23.742 -5.263 2.766 1.00 83.81 169 VAL A N 1
ATOM 1310 C CA . VAL A 1 169 ? -25.111 -5.318 3.288 1.00 83.81 169 VAL A CA 1
ATOM 1311 C C . VAL A 1 169 ? -25.218 -4.483 4.566 1.00 83.81 169 VAL A C 1
ATOM 1313 O O . VAL A 1 169 ? -24.227 -4.377 5.304 1.00 83.81 169 VAL A O 1
ATOM 1316 N N . PRO A 1 170 ? -26.397 -3.909 4.876 1.00 81.75 170 PRO A N 1
ATOM 1317 C CA . PRO A 1 170 ? -26.623 -3.237 6.152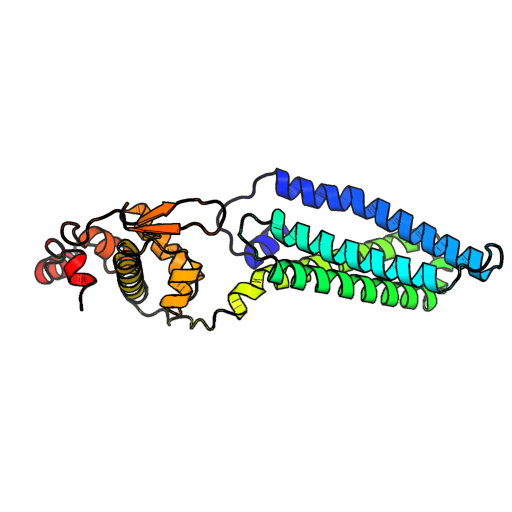 1.00 81.75 170 PRO A CA 1
ATOM 1318 C C . PRO A 1 170 ? -26.209 -4.132 7.331 1.00 81.75 170 PRO A C 1
ATOM 1320 O O . PRO A 1 170 ? -26.575 -5.303 7.388 1.00 81.75 170 PRO A O 1
ATOM 1323 N N . GLY A 1 171 ? -25.397 -3.596 8.248 1.00 84.69 171 GLY A N 1
ATOM 1324 C CA . GLY A 1 171 ? -24.870 -4.334 9.406 1.00 84.69 171 GLY A CA 1
ATOM 1325 C C . GLY A 1 171 ? -23.587 -5.144 9.160 1.00 84.69 171 GLY A C 1
ATOM 1326 O O . GLY A 1 171 ? -22.997 -5.637 10.119 1.00 84.69 171 GLY A O 1
ATOM 1327 N N . SER A 1 172 ? -23.086 -5.241 7.924 1.00 87.44 172 SER A N 1
ATOM 1328 C CA . SER A 1 172 ? -21.835 -5.963 7.615 1.00 87.44 172 SER A CA 1
ATOM 1329 C C . SER A 1 172 ? -20.610 -5.397 8.348 1.00 87.44 172 SER A C 1
ATOM 1331 O O . SER A 1 172 ? -19.794 -6.156 8.873 1.00 87.44 172 SER A O 1
ATOM 1333 N N . ARG A 1 173 ? -20.500 -4.063 8.444 1.00 88.94 173 ARG A N 1
ATOM 1334 C CA . ARG A 1 173 ? -19.424 -3.372 9.182 1.00 88.94 173 ARG A CA 1
ATOM 1335 C C . ARG A 1 173 ? -19.452 -3.696 10.670 1.00 88.94 173 ARG A C 1
ATOM 1337 O O . ARG A 1 173 ? -18.413 -3.948 11.265 1.00 88.94 173 ARG A O 1
ATOM 1344 N N . PHE A 1 174 ? -20.645 -3.741 11.249 1.00 91.31 174 PHE A N 1
ATOM 1345 C CA . PHE A 1 174 ? -20.842 -4.116 12.641 1.00 91.31 174 PHE A CA 1
ATOM 1346 C C . PHE A 1 174 ? -20.452 -5.578 12.905 1.00 91.31 174 PHE A C 1
ATOM 1348 O O . PHE A 1 174 ? -19.693 -5.856 13.830 1.00 91.31 174 PHE A O 1
ATOM 1355 N N . GLN A 1 175 ? -20.879 -6.509 12.046 1.00 91.12 175 GLN A N 1
ATOM 1356 C CA . GLN A 1 175 ? -20.466 -7.915 12.139 1.00 91.12 175 GLN A CA 1
ATOM 1357 C C . GLN A 1 175 ? -18.945 -8.075 12.007 1.00 91.12 175 GLN A C 1
ATOM 1359 O O . GLN A 1 175 ? -18.336 -8.893 12.697 1.00 91.12 175 GLN A O 1
ATOM 1364 N N . LEU A 1 176 ? -18.318 -7.292 11.123 1.00 91.50 176 LEU A N 1
ATOM 1365 C CA . LEU A 1 176 ? -16.869 -7.301 10.956 1.00 91.50 176 LEU A CA 1
ATOM 1366 C C . LEU A 1 176 ? -16.155 -6.729 12.190 1.00 91.50 176 LEU A C 1
ATOM 1368 O O . LEU A 1 176 ? -15.166 -7.317 12.612 1.00 91.50 176 LEU A O 1
ATOM 1372 N N . ALA A 1 177 ? -16.677 -5.675 12.824 1.00 93.19 177 ALA A N 1
ATOM 1373 C CA . ALA A 1 177 ? -16.148 -5.169 14.093 1.00 93.19 177 ALA A CA 1
ATOM 1374 C C . ALA A 1 177 ? -16.188 -6.208 15.213 1.00 93.19 177 ALA A C 1
ATOM 1376 O O . ALA A 1 177 ? -15.170 -6.409 15.871 1.00 93.19 177 ALA A O 1
ATOM 1377 N N . ILE A 1 178 ? -17.305 -6.924 15.383 1.00 93.25 178 ILE A N 1
ATOM 1378 C CA . ILE A 1 178 ? -17.397 -8.027 16.355 1.00 93.25 178 ILE A CA 1
ATOM 1379 C C . ILE A 1 178 ? -16.330 -9.088 16.058 1.00 93.25 178 ILE A C 1
ATOM 1381 O O . ILE A 1 178 ? -15.603 -9.515 16.954 1.00 93.25 178 ILE A O 1
ATOM 1385 N N . ALA A 1 179 ? -16.181 -9.480 14.788 1.00 93.38 179 ALA A N 1
ATOM 1386 C CA . ALA A 1 179 ? -15.186 -10.470 14.386 1.00 93.38 179 ALA A CA 1
ATOM 1387 C C . ALA A 1 179 ? -13.738 -10.005 14.644 1.00 93.38 179 ALA A C 1
ATOM 1389 O O . ALA A 1 179 ? -12.912 -10.809 15.079 1.00 93.38 179 ALA A O 1
ATOM 1390 N N . ILE A 1 180 ? -13.437 -8.721 14.411 1.00 93.94 180 ILE A N 1
ATOM 1391 C CA . ILE A 1 180 ? -12.136 -8.102 14.706 1.00 93.94 180 ILE A CA 1
ATOM 1392 C C . ILE A 1 180 ? -11.881 -8.090 16.216 1.00 93.94 180 ILE A C 1
ATOM 1394 O O . ILE A 1 180 ? -10.833 -8.553 16.658 1.00 93.94 180 ILE A O 1
ATOM 1398 N N . LEU A 1 181 ? -12.842 -7.623 17.016 1.00 93.94 181 LEU A N 1
ATOM 1399 C CA . LEU A 1 181 ? -12.728 -7.571 18.475 1.00 93.94 181 LEU A CA 1
ATOM 1400 C C . LEU A 1 181 ? -12.537 -8.963 19.077 1.00 93.94 181 LEU A C 1
ATOM 1402 O O . LEU A 1 181 ? -11.682 -9.138 19.941 1.00 93.94 181 LEU A O 1
ATOM 1406 N N . ARG A 1 182 ? -13.246 -9.973 18.563 1.00 92.50 182 ARG A N 1
ATOM 1407 C CA . ARG A 1 182 ? -13.050 -11.376 18.948 1.00 92.50 182 ARG A CA 1
ATOM 1408 C C . ARG A 1 182 ? -11.649 -11.879 18.593 1.00 92.50 182 ARG A C 1
ATOM 1410 O O . ARG A 1 182 ? -11.010 -12.551 19.400 1.00 92.50 182 ARG A O 1
ATOM 1417 N N . ALA A 1 183 ? -11.146 -11.550 17.402 1.00 92.69 183 ALA A N 1
ATOM 1418 C CA . ALA A 1 183 ? -9.791 -11.921 16.995 1.00 92.69 183 ALA A CA 1
ATOM 1419 C C . ALA A 1 183 ? -8.727 -11.271 17.898 1.00 92.69 183 ALA A C 1
ATOM 1421 O O . ALA A 1 183 ? -7.807 -11.957 18.343 1.00 92.69 183 ALA A O 1
ATOM 1422 N N . LEU A 1 184 ? -8.887 -9.985 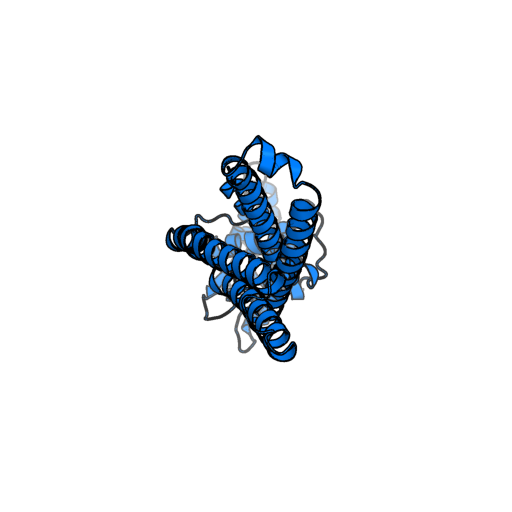18.228 1.00 93.19 184 LEU A N 1
ATOM 1423 C CA . LEU A 1 184 ? -7.990 -9.255 19.125 1.00 93.19 184 LEU A CA 1
ATOM 1424 C C . LEU A 1 184 ? -8.074 -9.757 20.575 1.00 93.19 184 LEU A C 1
ATOM 1426 O O . LEU A 1 184 ? -7.039 -9.931 21.215 1.00 93.19 184 LEU A O 1
ATOM 1430 N N . ALA A 1 185 ? -9.272 -10.067 21.078 1.00 91.62 185 ALA A N 1
ATOM 1431 C CA . ALA A 1 185 ? -9.463 -10.658 22.403 1.00 91.62 185 ALA A CA 1
ATOM 1432 C C . ALA A 1 185 ? -8.751 -12.016 22.521 1.00 91.62 185 ALA A C 1
ATOM 1434 O O . ALA A 1 185 ? -8.039 -12.260 23.493 1.00 91.62 185 ALA A O 1
ATOM 1435 N N . ASN A 1 186 ? -8.851 -12.860 21.489 1.00 89.88 186 ASN A N 1
ATOM 1436 C CA . ASN A 1 186 ? -8.131 -14.134 21.424 1.00 89.88 186 ASN A CA 1
ATOM 1437 C C . ASN A 1 186 ? -6.612 -13.957 21.271 1.00 89.88 186 ASN A C 1
ATOM 1439 O O . ASN A 1 186 ? -5.839 -14.799 21.723 1.00 89.88 186 ASN A O 1
ATOM 1443 N N . ALA A 1 187 ? -6.160 -12.884 20.620 1.00 90.56 187 ALA A N 1
ATOM 1444 C CA . ALA A 1 187 ? -4.738 -12.582 20.481 1.00 90.56 187 ALA A CA 1
ATOM 1445 C C . ALA A 1 187 ? -4.120 -12.018 21.767 1.00 90.56 187 ALA A C 1
ATOM 1447 O O . ALA A 1 187 ? -2.919 -12.184 21.977 1.00 90.56 187 ALA A O 1
ATOM 1448 N N . ARG A 1 188 ? -4.928 -11.420 22.655 1.00 88.12 188 ARG A N 1
ATOM 1449 C CA . ARG A 1 188 ? -4.486 -10.874 23.947 1.00 88.12 188 ARG A CA 1
ATOM 1450 C C . ARG A 1 188 ? -3.801 -11.920 24.831 1.00 88.12 188 ARG A C 1
ATOM 1452 O O . ARG A 1 188 ? -2.906 -11.563 25.588 1.00 88.12 188 ARG A O 1
ATOM 1459 N N . THR A 1 189 ? -4.183 -13.193 24.737 1.00 83.94 189 THR A N 1
ATOM 1460 C CA . THR A 1 189 ? -3.582 -14.295 25.516 1.00 83.94 189 THR A CA 1
ATOM 1461 C C . THR A 1 189 ? -2.340 -14.907 24.861 1.00 83.94 189 THR A C 1
ATOM 1463 O O . THR A 1 189 ? -1.658 -15.721 25.481 1.00 83.94 189 THR A O 1
ATOM 1466 N N . ARG A 1 190 ? -2.011 -14.525 23.620 1.00 85.62 190 ARG A N 1
ATOM 1467 C CA . ARG A 1 190 ? -0.795 -14.971 22.921 1.00 85.62 190 ARG A CA 1
ATOM 1468 C C . ARG A 1 190 ? 0.392 -14.080 23.291 1.00 85.62 190 ARG A C 1
ATOM 1470 O O . ARG A 1 190 ? 0.208 -12.925 23.652 1.00 85.62 190 ARG A O 1
ATOM 1477 N N . ALA A 1 191 ? 1.613 -14.580 23.094 1.00 76.62 191 ALA A N 1
ATOM 1478 C CA . ALA A 1 191 ? 2.860 -13.872 23.423 1.00 76.62 191 ALA A CA 1
ATOM 1479 C C . ALA A 1 191 ? 3.014 -12.480 22.767 1.00 76.62 191 ALA A C 1
ATOM 1481 O O . ALA A 1 191 ? 3.763 -11.647 23.263 1.00 76.62 191 ALA A O 1
ATOM 1482 N N . GLY A 1 192 ? 2.320 -12.223 21.651 1.00 77.31 192 GLY A N 1
ATOM 1483 C CA . GLY A 1 192 ? 2.319 -10.924 20.972 1.00 77.31 192 GLY A CA 1
ATOM 1484 C C . GLY A 1 192 ? 1.204 -9.966 21.405 1.00 77.31 192 GLY A C 1
ATOM 1485 O O . GLY A 1 192 ? 1.212 -8.823 20.976 1.00 77.31 192 GLY A O 1
ATOM 1486 N N . HIS A 1 193 ? 0.225 -10.402 22.201 1.00 85.31 193 HIS A N 1
ATOM 1487 C CA . HIS A 1 193 ? -0.894 -9.589 22.709 1.00 85.31 193 HIS A CA 1
ATOM 1488 C C . HIS A 1 193 ? -1.729 -8.797 21.671 1.00 85.31 193 HIS A C 1
ATOM 1490 O O . HIS A 1 193 ? -2.587 -8.004 22.055 1.00 85.31 193 HIS A O 1
ATOM 1496 N N . GLY A 1 194 ? -1.528 -9.012 20.367 1.00 89.00 194 GLY A N 1
ATOM 1497 C CA . GLY A 1 194 ? -2.156 -8.244 19.293 1.00 89.00 194 GLY A CA 1
ATOM 1498 C C . GLY A 1 194 ? -1.907 -8.835 17.910 1.00 89.00 194 GLY A C 1
ATOM 1499 O O . GLY A 1 194 ? -1.185 -9.822 17.766 1.00 89.00 194 GLY A O 1
ATOM 1500 N N . LEU A 1 195 ? -2.520 -8.224 16.898 1.00 90.44 195 LEU A N 1
ATOM 1501 C CA . LEU A 1 195 ? -2.488 -8.671 15.503 1.00 90.44 195 LEU A CA 1
ATOM 1502 C C . LEU A 1 195 ? -2.202 -7.494 14.569 1.00 90.44 195 LEU A C 1
ATOM 1504 O O . LEU A 1 195 ? -2.672 -6.382 14.811 1.00 90.44 195 LEU A O 1
ATOM 1508 N N . SER A 1 196 ? -1.454 -7.727 13.493 1.00 89.25 196 SER A N 1
ATOM 1509 C CA . SER A 1 196 ? -1.351 -6.753 12.400 1.00 89.25 196 SER A CA 1
ATOM 1510 C C . SER A 1 196 ? -2.642 -6.711 11.573 1.00 89.25 196 SER A C 1
ATOM 1512 O O . SER A 1 196 ? -3.481 -7.615 11.657 1.00 89.25 196 SER A O 1
ATOM 1514 N N . VAL A 1 197 ? -2.815 -5.671 10.751 1.00 86.06 197 VAL A N 1
ATOM 1515 C CA . VAL A 1 197 ? -3.958 -5.589 9.821 1.00 86.06 197 VAL A CA 1
ATOM 1516 C C . VAL A 1 197 ? -3.952 -6.794 8.879 1.00 86.06 197 VAL A C 1
ATOM 1518 O O . VAL A 1 197 ? -5.003 -7.367 8.587 1.00 86.06 197 VAL A O 1
ATOM 1521 N N . GLU A 1 198 ? -2.767 -7.223 8.453 1.00 83.75 198 GLU A N 1
ATOM 1522 C CA . GLU A 1 198 ? -2.554 -8.396 7.617 1.00 83.75 198 GLU A CA 1
ATOM 1523 C C . GLU A 1 198 ? -2.988 -9.684 8.325 1.00 83.75 198 GLU A C 1
ATOM 1525 O O . GLU A 1 198 ? -3.705 -10.488 7.724 1.00 83.75 198 GLU A O 1
ATOM 1530 N N . ASP A 1 199 ? -2.630 -9.861 9.601 1.00 86.69 199 ASP A N 1
ATOM 1531 C CA . ASP A 1 199 ? -3.013 -11.042 10.385 1.00 86.69 199 ASP A CA 1
ATOM 1532 C C . ASP A 1 199 ? -4.533 -11.121 10.572 1.00 86.69 199 ASP A C 1
ATOM 1534 O O . ASP A 1 199 ? -5.135 -12.177 10.361 1.00 86.69 199 ASP A O 1
ATOM 1538 N N . VAL A 1 200 ? -5.171 -9.994 10.917 1.00 89.31 200 VAL A N 1
ATOM 1539 C CA . VAL A 1 200 ? -6.634 -9.905 11.061 1.00 89.31 200 VAL A CA 1
ATOM 1540 C C . VAL A 1 200 ? -7.318 -10.226 9.732 1.00 89.31 200 VAL A C 1
ATOM 1542 O O . VAL A 1 200 ? -8.252 -11.030 9.686 1.00 89.31 200 VAL A O 1
ATOM 1545 N N . SER A 1 201 ? -6.825 -9.650 8.637 1.00 87.56 201 SER A N 1
ATOM 1546 C CA . SER A 1 201 ? -7.351 -9.874 7.287 1.00 87.56 201 SER A CA 1
ATOM 1547 C C . SER A 1 201 ? -7.215 -11.334 6.858 1.00 87.56 201 SER A C 1
ATOM 1549 O O . SER A 1 201 ? -8.147 -11.908 6.289 1.00 87.56 201 SER A O 1
ATOM 1551 N N . GLN A 1 202 ? -6.085 -11.973 7.177 1.00 85.38 202 GLN A N 1
ATOM 1552 C CA . GLN A 1 202 ? -5.844 -13.385 6.888 1.00 85.38 202 GLN A CA 1
ATOM 1553 C C . GLN A 1 202 ? -6.753 -14.298 7.713 1.00 85.38 202 GLN A C 1
ATOM 1555 O O . GLN A 1 202 ? -7.364 -15.220 7.168 1.00 85.38 202 GLN A O 1
ATOM 1560 N N . GLN A 1 203 ? -6.871 -14.028 9.015 1.00 88.12 203 GLN A N 1
ATOM 1561 C CA . GLN A 1 203 ? -7.683 -14.815 9.937 1.00 88.12 203 GLN A CA 1
ATOM 1562 C C . GLN A 1 203 ? -9.174 -14.722 9.596 1.00 88.12 203 GLN A C 1
ATOM 1564 O O . GLN A 1 203 ? -9.871 -15.736 9.589 1.00 88.12 203 GLN A O 1
ATOM 1569 N N . LEU A 1 204 ? -9.661 -13.522 9.267 1.00 88.25 204 LEU A N 1
ATOM 1570 C CA . LEU A 1 204 ? -11.061 -13.273 8.916 1.00 88.25 204 LEU A CA 1
ATOM 1571 C C . LEU A 1 204 ? -11.361 -13.466 7.422 1.00 88.25 204 LEU A C 1
ATOM 1573 O O . LEU A 1 204 ? -12.511 -13.305 7.008 1.00 88.25 204 LEU A O 1
ATOM 1577 N N . ARG A 1 205 ? -10.346 -13.788 6.605 1.00 85.44 205 ARG A N 1
ATOM 1578 C CA . ARG A 1 205 ? -10.421 -13.894 5.134 1.00 85.44 205 ARG A CA 1
ATOM 1579 C C . ARG A 1 205 ? -11.106 -12.681 4.479 1.00 85.44 205 ARG A C 1
ATOM 1581 O O . ARG A 1 205 ? -11.863 -12.844 3.522 1.00 85.44 205 ARG A O 1
ATOM 1588 N N . THR A 1 206 ? -10.859 -11.486 5.016 1.00 84.31 206 THR A N 1
ATOM 1589 C CA . THR A 1 206 ? -11.542 -10.226 4.661 1.00 84.31 206 THR A CA 1
ATOM 1590 C C . THR A 1 206 ? -10.541 -9.169 4.190 1.00 84.31 206 THR A C 1
ATOM 1592 O O . THR A 1 206 ? -9.386 -9.199 4.603 1.00 84.31 206 THR A O 1
ATOM 1595 N N . ASP A 1 207 ? -10.963 -8.301 3.257 1.00 81.31 207 ASP A N 1
ATOM 1596 C CA . ASP A 1 207 ? -10.099 -7.319 2.575 1.00 81.31 207 ASP A CA 1
ATOM 1597 C C . ASP A 1 207 ? -9.478 -6.373 3.609 1.00 81.31 207 ASP A C 1
ATOM 1599 O O . ASP A 1 207 ? -10.244 -5.792 4.385 1.00 81.31 207 ASP A O 1
ATOM 1603 N N . PRO A 1 208 ? -8.142 -6.182 3.632 1.00 80.56 208 PRO A N 1
ATOM 1604 C CA . PRO A 1 208 ? -7.504 -5.186 4.491 1.00 80.56 208 PRO A CA 1
ATOM 1605 C C . PRO A 1 208 ? -8.178 -3.813 4.411 1.00 80.56 208 PRO A C 1
ATOM 1607 O O . PRO A 1 208 ? -8.356 -3.149 5.429 1.00 80.56 208 PRO A O 1
ATOM 1610 N N . LEU A 1 209 ? -8.680 -3.436 3.231 1.00 78.69 209 LEU A N 1
ATOM 1611 C CA . LEU A 1 209 ? -9.390 -2.175 3.005 1.00 78.69 209 LEU A CA 1
ATOM 1612 C C . LEU A 1 209 ? -10.761 -2.091 3.696 1.00 78.69 209 LEU A C 1
ATOM 1614 O O . LEU A 1 209 ? -11.307 -0.998 3.842 1.00 78.69 209 LEU A O 1
ATOM 1618 N N . GLN A 1 210 ? -11.357 -3.226 4.072 1.00 84.44 210 GLN A N 1
ATOM 1619 C CA . GLN A 1 210 ? -12.570 -3.282 4.896 1.00 84.44 210 GLN A CA 1
ATOM 1620 C C . GLN A 1 210 ? -12.241 -3.337 6.393 1.00 84.44 210 GLN A C 1
ATOM 1622 O O . GLN A 1 210 ? -13.043 -2.877 7.202 1.00 84.44 210 GLN A O 1
ATOM 1627 N N . VAL A 1 211 ? -11.080 -3.887 6.759 1.00 88.81 211 VAL A N 1
ATOM 1628 C CA . VAL A 1 211 ? -10.630 -4.025 8.151 1.00 88.81 211 VAL A CA 1
ATOM 1629 C C . VAL A 1 211 ? -10.104 -2.697 8.699 1.00 88.81 211 VAL A C 1
ATOM 1631 O O . VAL A 1 211 ? -10.483 -2.302 9.800 1.00 88.81 211 VAL A O 1
ATOM 1634 N N . GLU A 1 212 ? -9.279 -1.987 7.928 1.00 89.12 212 GLU A N 1
ATOM 1635 C CA . GLU A 1 212 ? -8.585 -0.765 8.358 1.00 89.12 212 GLU A CA 1
ATOM 1636 C C . GLU A 1 212 ? -9.539 0.343 8.852 1.00 89.12 212 GLU A C 1
ATOM 1638 O O . GLU A 1 212 ? -9.368 0.784 9.988 1.00 89.12 212 GLU A O 1
ATOM 1643 N N . PRO A 1 213 ? -10.632 0.711 8.143 1.00 89.25 213 PRO A N 1
ATOM 1644 C CA . PRO A 1 213 ? -11.555 1.738 8.636 1.00 89.25 213 PRO A CA 1
ATOM 1645 C C . PRO A 1 213 ? -12.264 1.359 9.941 1.00 89.25 213 PRO A C 1
ATOM 1647 O O . PRO A 1 213 ? -12.709 2.233 10.682 1.00 89.25 213 PRO A O 1
ATOM 1650 N N . ILE A 1 214 ? -12.426 0.059 10.202 1.00 92.25 214 ILE A N 1
ATOM 1651 C CA . ILE A 1 214 ? -13.066 -0.431 11.424 1.00 92.25 214 ILE A CA 1
ATOM 1652 C C . ILE A 1 214 ? -12.069 -0.414 12.578 1.00 92.25 214 ILE A C 1
ATOM 1654 O O . ILE A 1 214 ? -12.439 -0.016 13.677 1.00 92.25 214 ILE A O 1
ATOM 1658 N N . LEU A 1 215 ? -10.811 -0.791 12.339 1.00 92.69 215 LEU A N 1
ATOM 1659 C CA . LEU A 1 215 ? -9.753 -0.627 13.334 1.00 92.69 215 LEU A CA 1
ATOM 1660 C C . LEU A 1 215 ? -9.584 0.846 13.710 1.00 92.69 215 LEU A C 1
ATOM 1662 O O . LEU A 1 215 ? -9.592 1.147 14.897 1.00 92.69 215 LEU A O 1
ATOM 1666 N N . ASP A 1 216 ? -9.551 1.759 12.737 1.00 90.88 216 ASP A N 1
ATOM 1667 C CA . ASP A 1 216 ? -9.494 3.205 12.993 1.00 90.88 216 ASP A CA 1
ATOM 1668 C C . ASP A 1 216 ? -10.682 3.686 13.840 1.00 90.88 216 ASP A C 1
ATOM 1670 O O . ASP A 1 216 ? -10.515 4.470 14.773 1.00 90.88 216 ASP A O 1
ATOM 1674 N N . ALA A 1 217 ? -11.888 3.186 13.553 1.00 90.50 217 ALA A N 1
ATOM 1675 C CA . ALA A 1 217 ? -13.087 3.489 14.330 1.00 90.50 217 ALA A CA 1
ATOM 1676 C C . ALA A 1 217 ? -12.994 2.971 15.779 1.00 90.50 217 ALA A C 1
ATOM 1678 O O . ALA A 1 217 ? -13.420 3.660 16.703 1.00 90.50 217 ALA A O 1
ATOM 1679 N N . LEU A 1 218 ? -12.419 1.782 15.987 1.00 93.75 218 LEU A N 1
ATOM 1680 C CA . LEU A 1 218 ? -12.195 1.196 17.314 1.00 93.75 218 LEU A CA 1
ATOM 1681 C C . LEU A 1 218 ? -11.052 1.884 18.081 1.00 93.75 218 LEU A C 1
ATOM 1683 O O . LEU A 1 218 ? -11.101 1.959 19.309 1.00 93.75 218 LEU A O 1
ATOM 1687 N N . VAL A 1 219 ? -10.048 2.403 17.372 1.00 92.75 219 VAL A N 1
ATOM 1688 C CA . VAL A 1 219 ? -8.987 3.250 17.935 1.00 92.75 219 VAL A CA 1
ATOM 1689 C C . VAL A 1 219 ? -9.563 4.597 18.370 1.00 92.75 219 VAL A C 1
ATOM 1691 O O . VAL A 1 219 ? -9.260 5.063 19.459 1.00 92.75 219 VAL A O 1
ATOM 1694 N N . ALA A 1 220 ? -10.455 5.196 17.575 1.00 91.75 220 ALA A N 1
ATOM 1695 C CA . ALA A 1 220 ? -11.077 6.482 17.896 1.00 91.75 220 ALA A CA 1
ATOM 1696 C C . ALA A 1 220 ? -11.951 6.460 19.166 1.00 91.75 220 ALA A C 1
ATOM 1698 O O . ALA A 1 220 ? -12.192 7.513 19.751 1.00 91.75 220 ALA A O 1
ATOM 1699 N N . ILE A 1 221 ? -12.432 5.284 19.583 1.00 92.94 221 ILE A N 1
ATOM 1700 C CA . ILE A 1 221 ? -13.175 5.087 20.839 1.00 92.94 221 ILE A CA 1
ATOM 1701 C C . ILE A 1 221 ? -12.304 4.500 21.966 1.00 92.94 221 ILE A C 1
ATOM 1703 O O . ILE A 1 221 ? -12.850 4.034 22.963 1.00 92.94 221 ILE A O 1
ATOM 1707 N N . ASP A 1 222 ? -10.975 4.490 21.803 1.00 92.06 222 ASP A N 1
ATOM 1708 C CA . ASP A 1 222 ? -9.979 3.974 22.758 1.00 92.06 222 ASP A CA 1
ATOM 1709 C C . ASP A 1 222 ? -10.134 2.486 23.132 1.00 92.06 222 ASP A C 1
ATOM 1711 O O . ASP A 1 222 ? -9.690 2.027 24.186 1.00 92.06 222 ASP A O 1
ATOM 1715 N N . TRP A 1 223 ? -10.755 1.677 22.270 1.00 94.00 223 TRP A N 1
ATOM 1716 C CA . TRP A 1 223 ? -10.901 0.235 22.520 1.00 94.00 223 TRP A CA 1
ATOM 1717 C C . TRP A 1 223 ? -9.717 -0.571 22.004 1.00 94.00 223 TRP A C 1
ATOM 1719 O O . TRP A 1 223 ? -9.398 -1.629 22.558 1.00 94.00 223 TRP A O 1
ATOM 1729 N N . VAL A 1 224 ? -9.073 -0.075 20.949 1.00 94.62 224 VAL A N 1
ATOM 1730 C CA . VAL A 1 224 ? -7.918 -0.688 20.294 1.00 94.62 224 VAL A CA 1
ATOM 1731 C C . VAL A 1 224 ? -6.768 0.313 20.272 1.00 94.62 224 VAL A C 1
ATOM 1733 O O . VAL A 1 224 ? -6.966 1.486 19.984 1.00 94.62 224 VAL A O 1
ATOM 1736 N N . GLY A 1 225 ? -5.558 -0.150 20.564 1.00 91.00 225 GLY A N 1
ATOM 1737 C CA . GLY A 1 225 ? -4.332 0.637 20.486 1.00 91.00 225 GLY A CA 1
ATOM 1738 C C . GLY A 1 225 ? -3.478 0.186 19.312 1.00 91.00 225 GLY A C 1
ATOM 1739 O O . GLY A 1 225 ? -3.407 -1.011 19.030 1.00 91.00 225 GLY A O 1
ATOM 1740 N N . ARG A 1 226 ? -2.810 1.129 18.642 1.00 91.06 226 ARG A N 1
ATOM 1741 C CA . ARG A 1 226 ? -1.820 0.831 17.601 1.00 91.06 226 ARG A CA 1
ATOM 1742 C C . ARG A 1 226 ? -0.410 0.942 18.178 1.00 91.06 226 ARG A C 1
ATOM 1744 O O . ARG A 1 226 ? -0.036 1.985 18.705 1.00 91.06 226 ARG A O 1
ATOM 1751 N N . LEU A 1 227 ? 0.354 -0.139 18.078 1.00 87.75 227 LEU A N 1
ATOM 1752 C CA . LEU A 1 227 ? 1.762 -0.220 18.449 1.00 87.75 227 LEU A CA 1
ATOM 1753 C C . LEU A 1 227 ? 2.604 -0.185 17.173 1.00 87.75 227 LEU A C 1
ATOM 1755 O O . LEU A 1 227 ? 2.581 -1.128 16.375 1.00 87.75 227 LEU A O 1
ATOM 1759 N N . ASP A 1 228 ? 3.330 0.912 16.986 1.00 80.00 228 ASP A N 1
ATOM 1760 C CA . ASP A 1 228 ? 4.251 1.087 15.867 1.00 80.00 228 ASP A CA 1
ATOM 1761 C C . ASP A 1 228 ? 5.595 0.416 16.230 1.00 80.00 228 ASP A C 1
ATOM 1763 O O . ASP A 1 228 ? 6.380 0.935 17.023 1.00 80.00 228 ASP A O 1
ATOM 1767 N N . GLU A 1 229 ? 5.835 -0.782 15.690 1.00 72.56 229 GLU A N 1
ATOM 1768 C CA . GLU A 1 229 ? 7.063 -1.573 15.877 1.00 72.56 229 GLU A CA 1
ATOM 1769 C C . GLU A 1 229 ? 7.905 -1.575 14.589 1.00 72.56 229 GLU A C 1
ATOM 1771 O O . GLU A 1 229 ? 7.428 -1.168 13.531 1.00 72.56 229 GLU A O 1
ATOM 1776 N N . SER A 1 230 ? 9.150 -2.068 14.644 1.00 54.25 230 SER A N 1
ATOM 1777 C CA . SER A 1 230 ? 10.114 -2.149 13.521 1.00 54.25 230 SER A CA 1
ATOM 1778 C C . SER A 1 230 ? 9.690 -3.071 12.350 1.00 54.25 230 SER A C 1
ATOM 1780 O O . SER A 1 230 ? 10.536 -3.554 11.600 1.00 54.25 230 SER A O 1
ATOM 1782 N N . GLY A 1 231 ? 8.392 -3.353 12.221 1.00 67.38 231 GLY A N 1
ATOM 1783 C CA . GLY A 1 231 ? 7.744 -4.238 11.260 1.00 67.38 231 GLY A CA 1
ATOM 1784 C C . GLY A 1 231 ? 6.309 -3.772 10.971 1.00 67.38 231 GLY A C 1
ATOM 1785 O O . GLY A 1 231 ? 6.042 -2.586 10.792 1.00 67.38 231 GLY A O 1
ATOM 1786 N N . SER A 1 232 ? 5.350 -4.697 10.924 1.00 68.06 232 SER A N 1
ATOM 1787 C CA . SER A 1 232 ? 3.930 -4.348 10.770 1.00 68.06 232 SER A CA 1
ATOM 1788 C C . SER A 1 232 ? 3.364 -3.738 12.054 1.00 68.06 232 SER A C 1
ATOM 1790 O O . SER A 1 232 ? 3.511 -4.338 13.121 1.00 68.06 232 SER A O 1
ATOM 1792 N N . ALA A 1 233 ? 2.659 -2.607 11.945 1.00 81.00 233 ALA A N 1
ATOM 1793 C CA . ALA A 1 233 ? 1.951 -2.009 13.073 1.00 81.00 233 ALA A CA 1
ATOM 1794 C C . ALA A 1 233 ? 0.961 -3.016 13.675 1.00 81.00 233 ALA A C 1
ATOM 1796 O O . ALA A 1 233 ? 0.126 -3.599 12.972 1.00 81.00 233 ALA A O 1
ATOM 1797 N N . ARG A 1 234 ? 1.068 -3.231 14.985 1.00 88.88 234 ARG A N 1
ATOM 1798 C CA . ARG A 1 234 ? 0.268 -4.217 15.707 1.00 88.88 234 ARG A CA 1
ATOM 1799 C C . ARG A 1 234 ? -0.885 -3.524 16.413 1.00 88.88 234 ARG A C 1
ATOM 1801 O O . ARG A 1 234 ? -0.688 -2.535 17.109 1.00 88.88 234 ARG A O 1
ATOM 1808 N N . HIS A 1 235 ? -2.083 -4.070 16.271 1.00 92.81 235 HIS A N 1
ATOM 1809 C CA . HIS A 1 235 ? -3.266 -3.615 16.986 1.00 92.81 235 HIS A CA 1
ATOM 1810 C C . HIS A 1 235 ? -3.491 -4.494 18.213 1.00 92.81 235 HIS A C 1
ATOM 1812 O O . HIS A 1 235 ? -3.474 -5.724 18.118 1.00 92.81 235 HIS A O 1
ATOM 1818 N N . VAL A 1 236 ? -3.687 -3.861 19.365 1.00 93.50 236 VAL A N 1
ATOM 1819 C CA . VAL A 1 236 ? -3.909 -4.519 20.658 1.00 93.50 236 VAL A CA 1
ATOM 1820 C C . VAL A 1 236 ? -5.242 -4.084 21.241 1.00 93.50 236 VAL A C 1
ATOM 1822 O O . VAL A 1 236 ? -5.653 -2.938 21.080 1.00 93.50 236 VAL A O 1
ATOM 1825 N N . LEU A 1 237 ? -5.927 -4.991 21.930 1.00 93.75 237 LEU A N 1
ATOM 1826 C CA . LEU A 1 237 ? -7.153 -4.649 22.643 1.00 93.75 237 LEU A CA 1
ATOM 1827 C C . LEU A 1 237 ? -6.794 -3.952 23.964 1.00 93.75 237 LEU A C 1
ATOM 1829 O O . LEU A 1 237 ? -6.124 -4.553 24.805 1.00 93.75 237 LEU A O 1
ATOM 1833 N N . LEU A 1 238 ? -7.230 -2.703 24.137 1.00 92.69 238 LEU A N 1
ATOM 1834 C CA . LEU A 1 238 ? -6.966 -1.904 25.342 1.00 92.69 238 LEU A CA 1
ATOM 1835 C C . LEU A 1 238 ? -8.046 -2.094 26.406 1.00 92.69 238 LEU A C 1
ATOM 1837 O O . LEU A 1 238 ? -7.756 -2.106 27.601 1.00 92.69 238 LEU A O 1
ATOM 1841 N N . CYS A 1 239 ? -9.293 -2.245 25.967 1.00 91.31 239 CYS A N 1
ATOM 1842 C CA . CYS A 1 239 ? -10.431 -2.373 26.861 1.00 91.31 239 CYS A CA 1
ATOM 1843 C C . CYS A 1 239 ? -10.581 -3.804 27.406 1.00 91.31 239 CYS A C 1
ATOM 1845 O O . CYS A 1 239 ? -10.191 -4.790 26.774 1.00 91.31 239 CYS A O 1
ATOM 1847 N N . ASP A 1 240 ? -11.161 -3.927 28.601 1.00 90.69 240 ASP A N 1
ATOM 1848 C CA . ASP A 1 240 ? -11.581 -5.216 29.144 1.00 90.69 240 ASP A CA 1
ATOM 1849 C C . ASP A 1 240 ? -13.006 -5.542 28.662 1.00 90.69 240 ASP A C 1
ATOM 1851 O O . ASP A 1 240 ? -13.947 -4.820 29.018 1.00 90.69 240 ASP A O 1
ATOM 1855 N N . PRO A 1 241 ? -13.207 -6.622 27.878 1.00 89.00 241 PRO A N 1
ATOM 1856 C CA . PRO A 1 241 ? -14.525 -6.962 27.356 1.00 89.00 241 PRO A CA 1
ATOM 1857 C C . PRO A 1 241 ? -15.591 -7.187 28.430 1.00 89.00 241 PRO A C 1
ATOM 1859 O O . PRO A 1 241 ? -16.768 -6.964 28.162 1.00 89.00 241 PRO A O 1
ATOM 1862 N N . ALA A 1 242 ? -15.199 -7.617 29.634 1.00 88.00 242 ALA A N 1
ATOM 1863 C CA . ALA A 1 242 ? -16.138 -7.931 30.711 1.00 88.00 242 ALA A CA 1
ATOM 1864 C C . ALA A 1 242 ? -16.845 -6.689 31.271 1.00 88.00 242 ALA A C 1
ATOM 1866 O O . ALA A 1 242 ? -17.998 -6.755 31.687 1.00 88.00 242 ALA A O 1
ATOM 1867 N N . SER A 1 243 ? -16.134 -5.563 31.307 1.00 90.19 243 SER A N 1
ATOM 1868 C CA . SER A 1 243 ? -16.571 -4.327 31.963 1.00 90.19 243 SER A CA 1
ATOM 1869 C C . SER A 1 243 ? -16.972 -3.231 30.974 1.00 90.19 243 SER A C 1
ATOM 1871 O O . SER A 1 243 ? -17.744 -2.333 31.316 1.00 90.19 243 SER A O 1
ATOM 1873 N N . THR A 1 244 ? -16.492 -3.307 29.733 1.00 92.50 244 THR A N 1
ATOM 1874 C CA . THR A 1 244 ? -16.725 -2.277 28.714 1.00 92.50 244 THR A CA 1
ATOM 1875 C C . THR A 1 244 ? -18.134 -2.381 28.132 1.00 92.50 244 THR A C 1
ATOM 1877 O O . THR A 1 244 ? -18.553 -3.444 27.675 1.00 92.50 244 THR A O 1
ATOM 1880 N N . LYS A 1 245 ? -18.881 -1.269 28.122 1.00 93.06 245 LYS A N 1
ATOM 1881 C CA . LYS A 1 245 ? -20.231 -1.200 27.537 1.00 93.06 245 LYS A CA 1
ATOM 1882 C C . LYS A 1 245 ? -20.187 -1.173 26.012 1.00 93.06 245 LYS A C 1
ATOM 1884 O O . LYS A 1 245 ? -19.399 -0.436 25.435 1.00 93.06 245 LYS A O 1
ATOM 1889 N N . ALA A 1 246 ? -21.100 -1.894 25.366 1.00 91.00 246 ALA A N 1
ATOM 1890 C CA . ALA A 1 246 ? -21.204 -2.007 23.910 1.00 91.00 246 ALA A CA 1
ATOM 1891 C C . ALA A 1 246 ? -21.650 -0.717 23.191 1.00 91.00 246 ALA A C 1
ATOM 1893 O O . ALA A 1 246 ? -21.430 -0.557 21.986 1.00 91.00 246 ALA A O 1
ATOM 1894 N N . ARG A 1 247 ? -22.290 0.203 23.924 1.00 91.31 247 ARG A N 1
ATOM 1895 C CA . ARG A 1 247 ? -22.957 1.400 23.388 1.00 91.31 247 ARG A CA 1
ATOM 1896 C C . ARG A 1 247 ? -22.122 2.209 22.378 1.00 91.31 247 ARG A C 1
ATOM 1898 O O . ARG A 1 247 ? -22.666 2.466 21.306 1.00 91.31 247 ARG A O 1
ATOM 1905 N N . PRO A 1 248 ? -20.854 2.595 22.644 1.00 90.88 248 PRO A N 1
ATOM 1906 C CA . PRO A 1 248 ? -20.068 3.415 21.713 1.00 90.88 248 PRO A CA 1
ATOM 1907 C C . PRO A 1 248 ? -19.904 2.766 20.334 1.00 90.88 248 PRO A C 1
ATOM 1909 O O . PRO A 1 248 ? -20.062 3.425 19.306 1.00 90.88 248 PRO A O 1
ATOM 1912 N N . MET A 1 249 ? -19.662 1.454 20.301 1.00 90.69 249 MET A N 1
ATOM 1913 C CA . MET A 1 249 ? -19.549 0.700 19.054 1.00 90.69 249 MET A CA 1
ATOM 1914 C C . MET A 1 249 ? -20.902 0.568 18.346 1.00 90.69 249 MET A C 1
ATOM 1916 O O . MET A 1 249 ? -20.971 0.716 17.126 1.00 90.69 249 MET A O 1
ATOM 1920 N N . LEU A 1 250 ? -21.981 0.315 19.094 1.00 91.00 250 LEU A N 1
ATOM 1921 C CA . LEU A 1 250 ? -23.336 0.206 18.542 1.00 91.00 250 LEU A CA 1
ATOM 1922 C C . LEU A 1 250 ? -23.787 1.513 17.876 1.00 91.00 250 LEU A C 1
ATOM 1924 O O . LEU A 1 250 ? -24.312 1.471 16.763 1.00 91.00 250 LEU A O 1
ATOM 1928 N N . SER A 1 251 ? -23.530 2.665 18.503 1.00 88.94 251 SER A N 1
ATOM 1929 C CA . SER A 1 251 ? -23.831 3.970 17.902 1.00 88.94 251 SER A CA 1
ATOM 1930 C C . SER A 1 251 ? -22.979 4.259 16.667 1.00 88.94 251 SER A C 1
ATOM 1932 O O . SER A 1 251 ? -23.469 4.854 15.713 1.00 88.94 251 SER A O 1
ATOM 1934 N N . LEU A 1 252 ? -21.716 3.819 16.663 1.00 87.31 252 LEU A N 1
ATOM 1935 C CA . LEU A 1 252 ? -20.773 4.123 15.587 1.00 87.31 252 LEU A CA 1
ATOM 1936 C C . LEU A 1 252 ? -20.967 3.242 14.344 1.00 87.31 252 LEU A C 1
ATOM 1938 O O . LEU A 1 252 ? -20.769 3.708 13.223 1.00 87.31 252 LEU A O 1
ATOM 1942 N N . LEU A 1 253 ? -21.317 1.964 14.528 1.00 87.81 253 LEU A N 1
ATOM 1943 C CA . LEU A 1 253 ? -21.276 0.959 13.457 1.00 87.81 253 LEU A CA 1
ATOM 1944 C C . LEU A 1 253 ? -22.618 0.291 13.144 1.00 87.81 253 LEU A C 1
ATOM 1946 O O . LEU A 1 253 ? -22.722 -0.336 12.086 1.00 87.81 253 LEU A O 1
ATOM 1950 N N . LEU A 1 254 ? -23.616 0.391 14.030 1.00 89.06 254 LEU A N 1
ATOM 1951 C CA . LEU A 1 254 ? -24.914 -0.262 13.854 1.00 89.06 254 LEU A CA 1
ATOM 1952 C C . LEU A 1 254 ? -26.045 0.748 13.622 1.00 89.06 254 LEU A C 1
ATOM 1954 O O . LEU A 1 254 ? -26.538 0.850 12.501 1.00 89.06 254 LEU A O 1
ATOM 1958 N N . ILE A 1 255 ? -26.484 1.459 14.665 1.00 88.25 255 ILE A N 1
ATOM 1959 C CA . ILE A 1 255 ? -27.640 2.370 14.621 1.00 88.25 255 ILE A CA 1
ATOM 1960 C C . ILE A 1 255 ? -27.378 3.547 15.559 1.00 88.25 255 ILE A C 1
ATOM 1962 O O . ILE A 1 255 ? -27.251 3.346 16.758 1.00 88.25 255 ILE A O 1
ATOM 1966 N N . ASP A 1 256 ? -27.409 4.776 15.055 1.00 87.19 256 ASP A N 1
ATOM 1967 C CA . ASP A 1 256 ? -27.290 5.976 15.891 1.00 87.19 256 ASP A CA 1
ATOM 1968 C C . ASP A 1 256 ? -28.536 6.158 16.795 1.00 87.19 256 ASP A C 1
ATOM 1970 O O . ASP A 1 256 ? -29.669 5.995 16.308 1.00 87.19 256 ASP A O 1
ATOM 1974 N N . PRO A 1 257 ? -28.393 6.449 18.106 1.00 84.88 257 PRO A N 1
ATOM 1975 C CA . PRO A 1 257 ? -29.516 6.749 18.997 1.00 84.88 257 PRO A CA 1
ATOM 1976 C C . PRO A 1 257 ? -30.153 8.115 18.682 1.00 84.88 257 PRO A C 1
ATOM 1978 O O . PRO A 1 257 ? -29.886 9.129 19.321 1.00 84.88 257 PRO A O 1
ATOM 1981 N N . THR A 1 258 ? -31.066 8.121 17.715 1.00 90.00 258 THR A N 1
ATOM 1982 C CA . THR A 1 258 ? -31.926 9.256 17.362 1.00 90.00 258 THR A CA 1
ATOM 1983 C C . THR A 1 258 ? -33.296 9.123 18.043 1.00 90.00 258 THR A C 1
ATOM 1985 O O . THR A 1 258 ? -33.657 8.033 18.498 1.00 90.00 258 THR A O 1
ATOM 1988 N N . PRO A 1 259 ? -34.132 10.180 18.092 1.00 91.06 259 PRO A N 1
ATOM 1989 C CA . PRO A 1 259 ? -35.485 10.080 18.648 1.00 91.06 259 PRO A CA 1
ATOM 1990 C C . PRO A 1 259 ? -36.333 8.963 18.014 1.00 91.06 259 PRO A C 1
ATOM 1992 O O . PRO A 1 259 ? -37.130 8.330 18.705 1.00 91.06 259 PRO A O 1
ATOM 1995 N N . ALA A 1 260 ? -36.117 8.674 16.725 1.00 90.38 260 ALA A N 1
ATOM 1996 C CA . ALA A 1 260 ? -36.802 7.604 16.001 1.00 90.38 260 ALA A CA 1
ATOM 1997 C C . ALA A 1 260 ? -36.337 6.194 16.417 1.00 90.38 260 ALA A C 1
ATOM 1999 O O . ALA A 1 260 ? -37.143 5.266 16.448 1.00 90.38 260 ALA A O 1
ATOM 2000 N N . SER A 1 261 ? -35.058 6.020 16.771 1.00 90.44 261 SER A N 1
ATOM 2001 C CA . SER A 1 261 ? -34.485 4.726 17.177 1.00 90.44 261 SER A CA 1
ATOM 2002 C C . SER A 1 261 ? -34.438 4.524 18.700 1.00 90.44 261 SER A C 1
ATOM 2004 O O . SER A 1 261 ? -34.193 3.409 19.159 1.00 90.44 261 SER A O 1
ATOM 2006 N N . ALA A 1 262 ? -34.741 5.550 19.504 1.00 88.12 262 ALA A N 1
ATOM 2007 C CA . ALA A 1 262 ? -34.637 5.519 20.966 1.00 88.12 262 ALA A CA 1
ATOM 2008 C C . ALA A 1 262 ? -35.501 4.435 21.640 1.00 88.12 262 ALA A C 1
ATOM 2010 O O . ALA A 1 262 ? -35.075 3.807 22.610 1.00 88.12 262 ALA A O 1
ATOM 2011 N N . ILE A 1 263 ? -36.719 4.190 21.138 1.00 91.12 263 ILE A N 1
ATOM 2012 C CA . ILE A 1 263 ? -37.595 3.134 21.680 1.00 91.12 263 ILE A CA 1
ATOM 2013 C C . ILE A 1 263 ? -36.988 1.754 21.419 1.00 91.12 263 ILE A C 1
ATOM 2015 O O . ILE A 1 263 ? -36.973 0.914 22.320 1.00 91.12 263 ILE A O 1
ATOM 2019 N N . PHE A 1 264 ? -36.470 1.538 20.208 1.00 90.56 264 PHE A N 1
ATOM 2020 C CA . PHE A 1 264 ? -35.799 0.298 19.832 1.00 90.56 264 PHE A CA 1
ATOM 2021 C C . PHE A 1 264 ? -34.551 0.067 20.692 1.00 90.56 264 PHE A C 1
ATOM 2023 O O . PHE A 1 264 ? -34.428 -0.994 21.295 1.00 90.56 264 PHE A O 1
ATOM 2030 N N . TRP A 1 265 ? -33.706 1.091 20.850 1.00 91.88 265 TRP A N 1
ATOM 2031 C CA . TRP A 1 265 ? -32.511 1.068 21.702 1.00 91.88 265 TRP A CA 1
ATOM 2032 C C . TRP A 1 265 ? -32.811 0.642 23.146 1.00 91.88 265 TRP A C 1
ATOM 2034 O O . TRP A 1 265 ? -32.172 -0.272 23.670 1.00 91.88 265 TRP A O 1
ATOM 2044 N N . ARG A 1 266 ? -33.826 1.252 23.775 1.00 89.62 266 ARG A N 1
ATOM 2045 C CA . ARG A 1 266 ? -34.232 0.906 25.147 1.00 89.62 266 ARG A CA 1
ATOM 2046 C C . ARG A 1 266 ? -34.784 -0.512 25.249 1.00 89.62 266 ARG A C 1
ATOM 2048 O O . ARG A 1 266 ? -34.432 -1.233 26.175 1.00 89.62 266 ARG A O 1
ATOM 2055 N N . ARG A 1 267 ? -35.642 -0.926 24.307 1.00 92.75 267 ARG A N 1
ATOM 2056 C CA . ARG A 1 267 ? -36.225 -2.280 24.316 1.00 92.75 267 ARG A CA 1
ATOM 2057 C C . ARG A 1 267 ? -35.186 -3.369 24.060 1.00 92.75 267 ARG A C 1
ATOM 2059 O O . ARG A 1 267 ? -35.308 -4.444 24.632 1.00 92.75 267 ARG A O 1
ATOM 2066 N N . ALA A 1 268 ? -34.170 -3.083 23.250 1.00 90.06 268 ALA A N 1
ATOM 2067 C CA . ALA A 1 268 ? -33.054 -3.987 22.991 1.00 90.06 268 ALA A CA 1
ATOM 2068 C C . ALA A 1 268 ? -31.994 -3.993 24.112 1.00 90.06 268 ALA A C 1
ATOM 2070 O O . ALA A 1 268 ? -31.059 -4.785 24.050 1.00 90.06 268 ALA A O 1
ATOM 2071 N N . ARG A 1 269 ? -32.128 -3.124 25.130 1.00 91.69 269 ARG A N 1
ATOM 2072 C CA . ARG A 1 269 ? -31.200 -2.980 26.271 1.00 91.69 269 ARG A CA 1
ATOM 2073 C C . ARG A 1 269 ? -29.736 -2.776 25.856 1.00 91.69 269 ARG A C 1
ATOM 2075 O O . ARG A 1 269 ? -28.816 -3.197 26.552 1.00 91.69 269 ARG A O 1
ATOM 2082 N N . PHE A 1 270 ? -29.510 -2.075 24.744 1.00 89.12 270 PHE A N 1
ATOM 2083 C CA . PHE A 1 270 ? -28.165 -1.802 24.216 1.00 89.12 270 PHE A CA 1
ATOM 2084 C C . PHE A 1 270 ? -27.264 -1.007 25.171 1.00 89.12 270 PHE A C 1
ATOM 2086 O O . PHE A 1 270 ? -26.043 -1.108 25.090 1.00 89.12 270 PHE A O 1
ATOM 2093 N N . ASP A 1 271 ? -27.852 -0.252 26.099 1.00 86.88 271 ASP A N 1
ATOM 2094 C CA . ASP A 1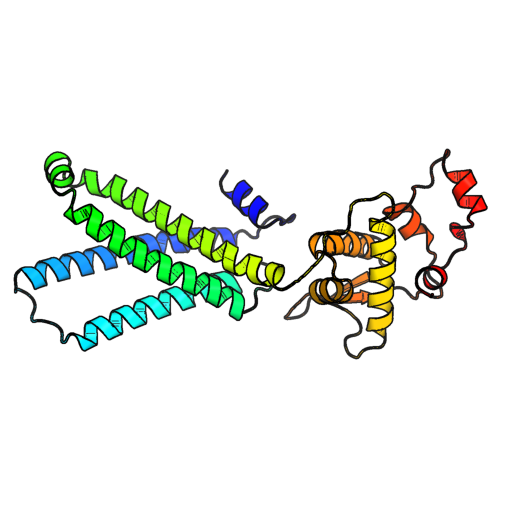 271 ? -27.118 0.505 27.118 1.00 86.88 271 ASP A CA 1
ATOM 2095 C C . ASP A 1 271 ? -26.513 -0.385 28.212 1.00 86.88 271 ASP A C 1
ATOM 2097 O O . ASP A 1 271 ? -25.525 -0.023 28.855 1.00 86.88 271 ASP A O 1
ATOM 2101 N N . GLU A 1 272 ? -27.105 -1.556 28.431 1.00 89.31 272 GLU A N 1
ATOM 2102 C CA . GLU A 1 272 ? -26.686 -2.484 29.476 1.00 89.31 272 GLU A CA 1
ATOM 2103 C C . GLU A 1 272 ? -25.689 -3.518 28.957 1.00 89.31 272 GLU A C 1
ATOM 2105 O O . GLU A 1 272 ? -24.855 -3.981 29.737 1.00 89.31 272 GLU A O 1
ATOM 2110 N N . MET A 1 273 ? -25.737 -3.802 27.655 1.00 91.69 273 MET A N 1
ATOM 2111 C CA . MET A 1 273 ? -24.955 -4.840 26.995 1.00 91.69 273 MET A CA 1
ATOM 2112 C C . MET A 1 273 ? -23.450 -4.599 27.135 1.00 91.69 273 MET A C 1
ATOM 2114 O O . MET A 1 273 ? -22.946 -3.484 26.927 1.00 91.69 273 MET A O 1
ATOM 2118 N N . THR A 1 274 ? -22.724 -5.649 27.503 1.00 93.38 274 THR A N 1
ATOM 2119 C CA . THR A 1 274 ? -21.260 -5.611 27.602 1.00 93.38 274 THR A CA 1
ATOM 2120 C C . THR A 1 274 ? -20.611 -6.057 26.299 1.00 93.38 274 THR A C 1
ATOM 2122 O O . THR A 1 274 ? -21.211 -6.749 25.481 1.00 93.38 274 THR A O 1
ATOM 2125 N N . LEU A 1 275 ? -19.359 -5.654 26.085 1.00 90.62 275 LEU A N 1
ATOM 2126 C CA . LEU A 1 275 ? -18.590 -6.087 24.923 1.00 90.62 275 LEU A CA 1
ATOM 2127 C C . LEU A 1 275 ? -18.420 -7.613 24.904 1.00 90.62 275 LEU A C 1
ATOM 2129 O O . LEU A 1 275 ? -18.487 -8.215 23.836 1.00 90.62 275 LEU A O 1
ATOM 2133 N N . ARG A 1 276 ? -18.244 -8.233 26.078 1.00 90.38 276 ARG A N 1
ATOM 2134 C CA . ARG A 1 276 ? -18.157 -9.688 26.254 1.00 90.38 276 ARG A CA 1
ATOM 2135 C C . ARG A 1 276 ? -19.368 -10.409 25.666 1.00 90.38 276 ARG A C 1
ATOM 2137 O O . ARG A 1 276 ? -19.182 -11.298 24.845 1.00 90.38 276 ARG A O 1
ATOM 2144 N N . GLU A 1 277 ? -20.575 -9.970 26.016 1.00 89.25 277 GLU A N 1
ATOM 2145 C CA . GLU A 1 277 ? -21.838 -10.553 25.529 1.00 89.25 277 GLU A CA 1
ATOM 2146 C C . GLU A 1 277 ? -21.974 -10.520 23.999 1.00 89.25 277 GLU A C 1
ATOM 2148 O O . GLU A 1 277 ? -22.768 -11.265 23.436 1.00 89.25 277 GLU A O 1
AT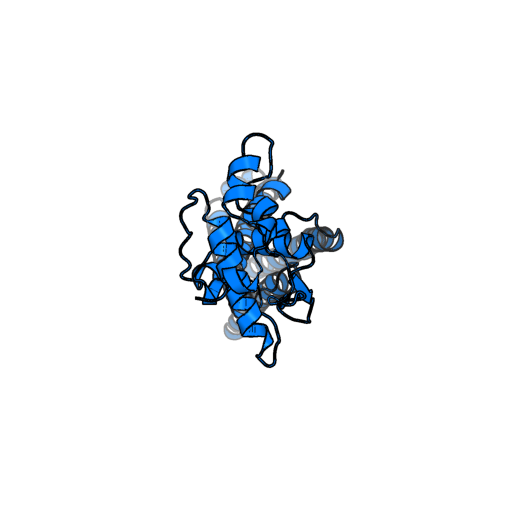OM 2153 N N . MET A 1 278 ? -21.217 -9.659 23.314 1.00 86.25 278 MET A N 1
ATOM 2154 C CA . MET A 1 278 ? -21.245 -9.555 21.856 1.00 86.25 278 MET A CA 1
ATOM 2155 C C . MET A 1 278 ? -20.192 -10.406 21.150 1.00 86.25 278 MET A C 1
ATOM 2157 O O . MET A 1 278 ? -20.356 -10.712 19.970 1.00 86.25 278 MET A O 1
ATOM 2161 N N . ILE A 1 279 ? -19.076 -10.699 21.821 1.00 87.81 279 ILE A N 1
ATOM 2162 C CA . ILE A 1 279 ? -17.940 -11.417 21.228 1.00 87.81 279 ILE A CA 1
ATOM 2163 C C . ILE A 1 279 ? -17.893 -12.897 21.631 1.00 87.81 279 ILE A C 1
ATOM 2165 O O . ILE A 1 279 ? -17.219 -13.668 20.942 1.00 87.81 279 ILE A O 1
ATOM 2169 N N . GLU A 1 280 ? -18.566 -13.280 22.721 1.00 79.75 280 GLU A N 1
ATOM 2170 C CA . GLU A 1 280 ? -18.759 -14.673 23.143 1.00 79.75 280 GLU A CA 1
ATOM 2171 C C . GLU A 1 280 ? -19.889 -15.326 22.322 1.00 79.75 280 GLU A C 1
ATOM 2173 O O . GLU A 1 280 ? -20.930 -14.712 22.092 1.00 79.75 280 GLU A O 1
ATOM 2178 N N . GLU A 1 281 ? -19.640 -16.547 21.830 1.00 57.03 281 GLU A N 1
ATOM 2179 C CA . GLU A 1 281 ? -20.649 -17.431 21.212 1.00 57.03 281 GLU A CA 1
ATOM 2180 C C . GLU A 1 281 ? -21.297 -18.322 22.275 1.00 57.03 281 GLU A C 1
ATOM 2182 O O . GLU A 1 281 ? -20.536 -18.891 23.094 1.00 57.03 281 GLU A O 1
#